Protein AF-A0A4U0Y1E2-F1 (afdb_monomer_lite)

Foldseek 3Di:
DDDPVVVVVVVVLVVLLVVLLVVLCVLLVVLLVVLLVLQVCVVCQVVVCVPDVVSVVVCCVPCVVVCDCQQADDDPNDGDRNVLVVSLVSNVVSLVCSLPPPQDPPALLSSLVSLVSSLVSLLVLLVQLPDPPRPSCVSSVDDNVSSVVSSVSSLVSSLVSLVSSVVSNCVRCVVVVNNVVCVDPLNVLSVLLNVLSVVLVVCPPPVNCVVCVPCNVVSNVVSSVSNVVSVCVNDDPVVD

Organism: NCBI:txid329884

Structure (mmCIF, N/CA/C/O backbone):
data_AF-A0A4U0Y1E2-F1
#
_entry.id   AF-A0A4U0Y1E2-F1
#
loop_
_atom_site.group_PDB
_atom_site.id
_atom_site.type_symbol
_atom_site.label_atom_id
_atom_site.label_alt_id
_atom_site.label_comp_id
_atom_site.label_asym_id
_atom_site.label_entity_id
_atom_site.label_seq_id
_atom_site.pdbx_PDB_ins_code
_atom_site.Cartn_x
_atom_site.Cartn_y
_atom_site.Cartn_z
_atom_site.occupancy
_atom_site.B_iso_or_equiv
_atom_site.auth_seq_id
_atom_site.auth_comp_id
_atom_site.auth_asym_id
_atom_site.auth_atom_id
_atom_site.pdbx_PDB_model_num
ATOM 1 N N . MET A 1 1 ? -20.105 -8.058 26.629 1.00 47.25 1 MET A N 1
ATOM 2 C CA . MET A 1 1 ? -19.291 -9.244 26.286 1.00 47.25 1 MET A CA 1
ATOM 3 C C . MET A 1 1 ? -19.727 -9.680 24.902 1.00 47.25 1 MET A C 1
ATOM 5 O O . MET A 1 1 ? -20.931 -9.721 24.685 1.00 47.25 1 MET A O 1
ATOM 9 N N . ALA A 1 2 ? -18.801 -9.876 23.962 1.00 56.84 2 ALA A N 1
ATOM 10 C CA . ALA A 1 2 ? -19.173 -10.327 22.623 1.00 56.84 2 ALA A CA 1
ATOM 11 C C . ALA A 1 2 ? -19.763 -11.747 22.705 1.00 56.84 2 ALA A C 1
ATOM 13 O O . ALA A 1 2 ? -19.263 -12.559 23.485 1.00 56.84 2 ALA A O 1
ATOM 14 N N . SER A 1 3 ? -20.848 -12.026 21.980 1.00 74.25 3 SER A N 1
ATOM 15 C CA . SER A 1 3 ? -21.448 -13.368 21.947 1.00 74.25 3 SER A CA 1
ATOM 16 C C . SER A 1 3 ? -20.502 -14.354 21.246 1.00 74.25 3 SER A C 1
ATOM 18 O O . SER A 1 3 ? -19.662 -13.941 20.447 1.00 74.25 3 SER A O 1
ATOM 20 N N . ALA A 1 4 ? -20.614 -15.657 21.529 1.00 76.69 4 ALA A N 1
ATOM 21 C CA . ALA A 1 4 ? -19.802 -16.693 20.871 1.00 76.69 4 ALA A CA 1
ATOM 22 C C . ALA A 1 4 ? -19.855 -16.585 19.331 1.00 76.69 4 ALA A C 1
ATOM 24 O O . ALA A 1 4 ? -18.829 -16.658 18.663 1.00 76.69 4 ALA A O 1
ATOM 25 N N . GLU A 1 5 ? -21.031 -16.253 18.799 1.00 77.44 5 GLU A N 1
ATOM 26 C CA . GLU A 1 5 ? -21.280 -15.983 17.381 1.00 77.44 5 GLU A CA 1
ATOM 27 C C . GLU A 1 5 ? -20.435 -14.819 16.826 1.00 77.44 5 GLU A C 1
ATOM 29 O O . GLU A 1 5 ? -19.905 -14.891 15.721 1.00 77.44 5 GLU A O 1
ATOM 34 N N . GLN A 1 6 ? -20.222 -13.747 17.601 1.00 72.00 6 GLN A N 1
ATOM 35 C CA . GLN A 1 6 ? -19.349 -12.650 17.172 1.00 72.00 6 GLN A CA 1
ATOM 36 C C . GLN A 1 6 ? -17.885 -13.090 17.077 1.00 72.00 6 GLN A C 1
ATOM 38 O O . GLN A 1 6 ? -17.183 -12.658 16.162 1.00 72.00 6 GLN A O 1
ATOM 43 N N . TYR A 1 7 ? -17.414 -13.941 17.993 1.00 76.06 7 TYR A N 1
ATOM 44 C CA . TYR A 1 7 ? -16.052 -14.477 17.931 1.00 76.06 7 TYR A CA 1
ATOM 45 C C . TYR A 1 7 ? -15.848 -15.379 16.712 1.00 76.06 7 TYR A C 1
ATOM 47 O O . TYR A 1 7 ? -14.825 -15.244 16.040 1.00 76.06 7 TYR A O 1
ATOM 55 N N . GLU A 1 8 ? -16.822 -16.230 16.390 1.00 81.38 8 GLU A N 1
ATOM 56 C CA . GLU A 1 8 ? -16.795 -17.066 15.185 1.00 81.38 8 GLU A CA 1
ATOM 57 C C . GLU A 1 8 ? -16.761 -16.213 13.913 1.00 81.38 8 GLU A C 1
ATOM 59 O O . GLU A 1 8 ? -15.876 -16.397 13.078 1.00 81.38 8 GLU A O 1
ATOM 64 N N . LEU A 1 9 ? -17.605 -15.179 13.818 1.00 80.81 9 LEU A N 1
ATOM 65 C CA . LEU A 1 9 ? -17.592 -14.243 12.687 1.00 80.81 9 LEU A CA 1
ATOM 66 C C . LEU A 1 9 ? -16.240 -13.531 12.516 1.00 80.81 9 LEU A C 1
ATOM 68 O O . LEU A 1 9 ? -15.758 -13.352 11.393 1.00 80.81 9 LEU A O 1
ATOM 72 N N . PHE A 1 10 ? -15.599 -13.114 13.614 1.00 78.69 10 PHE A N 1
ATOM 73 C CA . PHE A 1 10 ? -14.264 -12.512 13.553 1.00 78.69 10 PHE A CA 1
ATOM 74 C C . PHE A 1 10 ? -13.184 -13.517 13.140 1.00 78.69 10 PHE A C 1
ATOM 76 O O . PHE A 1 10 ? -12.251 -13.130 12.427 1.00 78.69 10 PHE A O 1
ATOM 83 N N . ALA A 1 11 ? -13.299 -14.774 13.574 1.00 81.25 11 ALA A N 1
ATOM 84 C CA . ALA A 1 11 ? -12.386 -15.845 13.201 1.00 81.25 11 ALA A CA 1
ATOM 85 C C . ALA A 1 11 ? -12.505 -16.171 11.704 1.00 81.25 11 ALA A C 1
ATOM 87 O O . ALA A 1 11 ? -11.497 -16.132 10.996 1.00 81.25 11 ALA A O 1
ATOM 88 N N . GLU A 1 12 ? -13.720 -16.370 11.192 1.00 83.31 12 GLU A N 1
ATOM 89 C CA . GLU A 1 12 ? -13.977 -16.617 9.768 1.00 83.31 12 GLU A CA 1
ATOM 90 C C . GLU A 1 12 ? -13.461 -15.478 8.884 1.00 83.31 12 GLU A C 1
ATOM 92 O O . GLU A 1 12 ? -12.756 -15.714 7.899 1.00 83.31 12 GLU A O 1
ATOM 97 N N . ALA A 1 13 ? -13.735 -14.227 9.270 1.00 79.38 13 ALA A N 1
ATOM 98 C CA . ALA A 1 13 ? -13.229 -13.061 8.554 1.00 79.38 13 ALA A CA 1
ATOM 99 C C . ALA A 1 13 ? -11.691 -13.019 8.540 1.00 79.38 13 ALA A C 1
ATOM 101 O O . ALA A 1 13 ? -11.091 -12.718 7.510 1.00 79.38 13 ALA A O 1
ATOM 102 N N . SER A 1 14 ? -11.036 -13.373 9.653 1.00 80.69 14 SER A N 1
ATOM 103 C CA . SER A 1 14 ? -9.570 -13.415 9.712 1.00 80.69 14 SER A CA 1
ATOM 104 C C . SER A 1 14 ? -8.968 -14.483 8.793 1.00 80.69 14 SER A C 1
ATOM 106 O O . SER A 1 14 ? -7.965 -14.219 8.130 1.00 80.69 14 SER A O 1
ATOM 108 N N . ILE A 1 15 ? -9.607 -15.653 8.688 1.00 83.75 15 ILE A N 1
ATOM 109 C CA . ILE A 1 15 ? -9.186 -16.737 7.792 1.00 83.75 15 ILE A CA 1
ATOM 110 C C . ILE A 1 15 ? -9.349 -16.301 6.332 1.00 83.75 15 ILE A C 1
ATOM 112 O O . ILE A 1 15 ? -8.440 -16.489 5.520 1.00 83.75 15 ILE A O 1
ATOM 116 N N . ALA A 1 16 ? -10.476 -15.668 5.995 1.00 83.12 16 ALA A N 1
ATOM 117 C CA . ALA A 1 16 ? -10.730 -15.147 4.654 1.00 83.12 16 ALA A CA 1
ATOM 118 C C . ALA A 1 16 ? -9.723 -14.056 4.249 1.00 83.12 16 ALA A C 1
ATOM 120 O O . ALA A 1 16 ? -9.285 -14.012 3.095 1.00 83.12 16 ALA A O 1
ATOM 121 N N . ASP A 1 17 ? -9.325 -13.195 5.186 1.00 83.88 17 ASP A N 1
ATOM 122 C CA . ASP A 1 17 ? -8.319 -12.155 4.967 1.00 83.88 17 ASP A CA 1
ATOM 123 C C . ASP A 1 17 ? -6.914 -12.735 4.755 1.00 83.88 17 ASP A C 1
ATOM 125 O O . ASP A 1 17 ? -6.221 -12.351 3.810 1.00 83.88 17 ASP A O 1
ATOM 129 N N . GLN A 1 18 ? -6.510 -13.716 5.567 1.00 84.50 18 GLN A N 1
ATOM 130 C CA . GLN A 1 18 ? -5.239 -14.426 5.385 1.00 84.50 18 GLN A CA 1
ATOM 131 C C . GLN A 1 18 ? -5.194 -15.177 4.053 1.00 84.50 18 GLN A C 1
ATOM 133 O O . GLN A 1 18 ? -4.192 -15.128 3.333 1.00 84.50 18 GLN A O 1
ATOM 138 N N . ALA A 1 19 ? -6.293 -15.841 3.686 1.00 84.50 19 ALA A N 1
ATOM 139 C CA . ALA A 1 19 ? -6.413 -16.490 2.393 1.00 84.50 19 ALA A CA 1
ATOM 140 C C . ALA A 1 19 ? -6.240 -15.465 1.266 1.00 84.50 19 ALA A C 1
ATOM 142 O O . ALA A 1 19 ? -5.479 -15.708 0.333 1.00 84.50 19 ALA A O 1
ATOM 143 N N . ALA A 1 20 ? -6.884 -14.301 1.346 1.00 82.81 20 ALA A N 1
ATOM 144 C CA . ALA A 1 20 ? -6.736 -13.248 0.346 1.00 82.81 20 ALA A CA 1
ATOM 145 C C . ALA A 1 20 ? -5.297 -12.730 0.231 1.00 82.81 20 ALA A C 1
ATOM 147 O O . ALA A 1 20 ? -4.801 -12.589 -0.886 1.00 82.81 20 ALA A O 1
ATOM 148 N N . ALA A 1 21 ? -4.599 -12.531 1.352 1.00 84.56 21 ALA A N 1
ATOM 149 C CA . ALA A 1 21 ? -3.186 -12.154 1.363 1.00 84.56 21 ALA A CA 1
ATOM 150 C C . ALA A 1 21 ? -2.295 -13.225 0.701 1.00 84.56 21 ALA A C 1
ATOM 152 O O . ALA A 1 21 ? -1.415 -12.905 -0.104 1.00 84.56 21 ALA A O 1
ATOM 153 N N . LYS A 1 22 ? -2.565 -14.512 0.957 1.00 84.56 22 LYS A N 1
ATOM 154 C CA . LYS A 1 22 ? -1.871 -15.628 0.296 1.00 84.56 22 LYS A CA 1
ATOM 155 C C . LYS A 1 22 ? -2.134 -15.645 -1.213 1.00 84.56 22 LYS A C 1
ATOM 157 O O . LYS A 1 22 ? -1.189 -15.741 -1.997 1.00 84.56 22 LYS A O 1
ATOM 162 N N . HIS A 1 23 ? -3.393 -15.511 -1.632 1.00 85.94 23 HIS A N 1
ATOM 163 C CA . HIS A 1 23 ? -3.759 -15.430 -3.050 1.00 85.94 23 HIS A CA 1
ATOM 164 C C . HIS A 1 23 ? -3.124 -14.215 -3.729 1.00 85.94 23 HIS A C 1
ATOM 166 O O . HIS A 1 23 ? -2.674 -14.327 -4.865 1.00 85.94 23 HIS A O 1
ATOM 172 N N . PHE A 1 24 ? -3.024 -13.082 -3.031 1.00 86.81 24 PHE A N 1
ATOM 173 C CA . PHE A 1 24 ? -2.349 -11.887 -3.522 1.00 86.81 24 PHE A CA 1
ATOM 174 C C . PHE A 1 24 ? -0.868 -12.156 -3.801 1.00 86.81 24 PHE A C 1
ATOM 176 O O . PHE A 1 24 ? -0.388 -11.879 -4.900 1.00 86.81 24 PHE A O 1
ATOM 183 N N . GLY A 1 25 ? -0.156 -12.759 -2.843 1.00 82.81 25 GLY A N 1
ATOM 184 C CA . GLY A 1 25 ? 1.248 -13.136 -3.011 1.00 82.81 25 GLY A CA 1
ATOM 185 C C . GLY A 1 25 ? 1.463 -14.093 -4.188 1.00 82.81 25 GLY A C 1
ATOM 186 O O . GLY A 1 25 ? 2.339 -13.858 -5.021 1.00 82.81 25 GLY A O 1
ATOM 187 N N . ILE A 1 26 ? 0.620 -15.125 -4.310 1.00 85.50 26 ILE A N 1
ATOM 188 C CA . ILE A 1 26 ? 0.673 -16.084 -5.425 1.00 85.50 26 ILE A CA 1
ATOM 189 C C . ILE A 1 26 ? 0.381 -15.389 -6.760 1.00 85.50 26 ILE A C 1
ATOM 191 O O . ILE A 1 26 ? 1.123 -15.587 -7.717 1.00 85.50 26 ILE A O 1
ATOM 195 N N . ALA A 1 27 ? -0.662 -14.559 -6.838 1.00 85.50 27 ALA A N 1
ATOM 196 C CA . ALA A 1 27 ? -1.067 -13.883 -8.069 1.00 85.50 27 ALA A CA 1
ATOM 197 C C . ALA A 1 27 ? 0.008 -12.910 -8.568 1.00 85.50 27 ALA A C 1
ATOM 199 O O . ALA A 1 27 ? 0.351 -12.913 -9.751 1.00 85.50 27 ALA A O 1
ATOM 200 N N . ILE A 1 28 ? 0.586 -12.111 -7.668 1.00 84.00 28 ILE A N 1
ATOM 201 C CA . ILE A 1 28 ? 1.664 -11.179 -8.006 1.00 84.00 28 ILE A CA 1
ATOM 202 C C . ILE A 1 28 ? 2.949 -11.935 -8.360 1.00 84.00 28 ILE A C 1
ATOM 204 O O . ILE A 1 28 ? 3.611 -11.584 -9.338 1.00 84.00 28 ILE A O 1
ATOM 208 N N . GLY A 1 29 ? 3.284 -12.994 -7.618 1.00 81.50 29 GLY A N 1
ATOM 209 C CA . GLY A 1 29 ? 4.426 -13.857 -7.918 1.00 81.50 29 GLY A CA 1
ATOM 210 C C . GLY A 1 29 ? 4.301 -14.534 -9.285 1.00 81.50 29 GLY A C 1
ATOM 211 O O . GLY A 1 29 ? 5.245 -14.513 -10.073 1.00 81.50 29 GLY A O 1
ATOM 212 N N . ALA A 1 30 ? 3.118 -15.056 -9.613 1.00 82.25 30 ALA A N 1
ATOM 213 C CA . ALA A 1 30 ? 2.815 -15.649 -10.913 1.00 82.25 30 ALA A CA 1
ATOM 214 C C . ALA A 1 30 ? 2.881 -14.612 -12.042 1.00 82.25 30 ALA A C 1
ATOM 216 O O . ALA A 1 30 ? 3.474 -14.881 -13.086 1.00 82.25 30 ALA A O 1
ATOM 217 N N . LEU A 1 31 ? 2.339 -13.408 -11.824 1.00 80.38 31 LEU A N 1
ATOM 218 C CA . LEU A 1 31 ? 2.414 -12.306 -12.782 1.00 80.38 31 LEU A CA 1
ATOM 219 C C . LEU A 1 31 ? 3.872 -11.913 -13.064 1.00 80.38 31 LEU A C 1
ATOM 221 O O . LEU A 1 31 ? 4.261 -11.780 -14.226 1.00 80.38 31 LEU A O 1
ATOM 225 N N . ALA A 1 32 ? 4.695 -11.781 -12.019 1.00 74.62 32 ALA A N 1
ATOM 226 C CA . ALA A 1 32 ? 6.122 -11.499 -12.150 1.00 74.62 32 ALA A CA 1
ATOM 227 C C . ALA A 1 32 ? 6.866 -12.639 -12.868 1.00 74.62 32 ALA A C 1
ATOM 229 O O . ALA A 1 32 ? 7.634 -12.383 -13.798 1.00 74.62 32 ALA A O 1
ATOM 230 N N . GLY A 1 33 ? 6.600 -13.894 -12.492 1.00 75.38 33 GLY A N 1
ATOM 231 C CA . GLY A 1 33 ? 7.198 -15.086 -13.093 1.00 75.38 33 GLY A CA 1
ATOM 232 C C . GLY A 1 33 ? 6.875 -15.229 -14.579 1.00 75.38 33 GLY A C 1
ATOM 233 O O . GLY A 1 33 ? 7.783 -15.422 -15.386 1.00 75.38 33 GLY A O 1
ATOM 234 N N . LEU A 1 34 ? 5.612 -15.043 -14.972 1.00 76.50 34 LEU A N 1
ATOM 235 C CA . LEU A 1 34 ? 5.184 -15.066 -16.374 1.00 76.50 34 LEU A CA 1
ATOM 236 C C . LEU A 1 34 ? 5.905 -13.994 -17.199 1.00 76.50 34 LEU A C 1
ATOM 238 O O . LEU A 1 34 ? 6.331 -14.251 -18.325 1.00 76.50 34 LEU A O 1
ATOM 242 N N . PHE A 1 35 ? 6.103 -12.809 -16.622 1.00 70.06 35 PHE A N 1
ATOM 243 C CA . PHE A 1 35 ? 6.809 -11.716 -17.283 1.00 70.06 35 PHE A CA 1
ATOM 244 C C . PHE A 1 35 ? 8.310 -11.998 -17.454 1.00 70.06 35 PHE A C 1
ATOM 246 O O . PHE A 1 35 ? 8.884 -11.696 -18.503 1.00 70.06 35 PHE A O 1
ATOM 253 N N . ILE A 1 36 ? 8.941 -12.616 -16.451 1.00 71.56 36 ILE A N 1
ATOM 254 C CA . ILE A 1 36 ? 10.339 -13.064 -16.512 1.00 71.56 36 ILE A CA 1
ATOM 255 C C . ILE A 1 36 ? 10.486 -14.171 -17.567 1.00 71.56 36 ILE A C 1
ATOM 257 O O . ILE A 1 36 ? 11.335 -14.066 -18.450 1.00 71.56 36 ILE A O 1
ATOM 261 N N . LEU A 1 37 ? 9.625 -15.191 -17.554 1.00 69.56 37 LEU A N 1
ATOM 262 C CA . LEU A 1 37 ? 9.636 -16.276 -18.543 1.00 69.56 37 LEU A CA 1
ATOM 263 C C . LEU A 1 37 ? 9.432 -15.749 -19.972 1.00 69.56 37 LEU A C 1
ATOM 265 O O . LEU A 1 37 ? 10.153 -16.148 -20.890 1.00 69.56 37 LEU A O 1
ATOM 269 N N . ALA A 1 38 ? 8.515 -14.799 -20.170 1.00 66.75 38 ALA A N 1
ATOM 270 C CA . ALA A 1 38 ? 8.314 -14.134 -21.456 1.00 66.75 38 ALA A CA 1
ATOM 271 C C . ALA A 1 38 ? 9.575 -13.384 -21.933 1.00 66.75 38 ALA A C 1
ATOM 273 O O . ALA A 1 38 ? 9.904 -13.417 -23.117 1.00 66.75 38 ALA A O 1
ATOM 274 N N . HIS A 1 39 ? 10.325 -12.750 -21.027 1.00 68.38 39 HIS A N 1
ATOM 275 C CA . HIS A 1 39 ? 11.591 -12.098 -21.370 1.00 68.38 39 HIS A CA 1
ATOM 276 C C . HIS A 1 39 ? 12.674 -13.109 -21.789 1.00 68.38 39 HIS A C 1
ATOM 278 O O . HIS A 1 39 ? 13.328 -12.939 -22.822 1.00 68.38 39 HIS A O 1
ATOM 284 N N . TRP A 1 40 ? 12.855 -14.188 -21.022 1.00 69.12 40 TRP A N 1
ATOM 285 C CA . TRP A 1 40 ? 13.887 -15.191 -21.303 1.00 69.12 40 TRP A CA 1
ATOM 286 C C . TRP A 1 40 ? 13.590 -16.015 -22.553 1.00 69.12 40 TRP A C 1
ATOM 288 O O . TRP A 1 40 ? 14.505 -16.268 -23.338 1.00 69.12 40 TRP A O 1
ATOM 298 N N . THR A 1 41 ? 12.325 -16.364 -22.798 1.00 63.69 41 THR A N 1
ATOM 299 C CA . THR A 1 41 ? 11.906 -17.007 -24.055 1.00 63.69 41 THR A CA 1
ATOM 300 C C . THR A 1 41 ? 12.222 -16.116 -25.254 1.00 63.69 41 THR A C 1
ATOM 302 O O . THR A 1 41 ? 12.814 -16.591 -26.218 1.00 63.69 41 THR A O 1
ATOM 305 N N . GLN A 1 42 ? 11.954 -14.808 -25.177 1.00 64.25 42 GLN A N 1
ATOM 306 C CA . GLN A 1 42 ? 12.306 -13.854 -26.237 1.00 64.25 42 GLN A CA 1
ATOM 307 C C . GLN A 1 42 ? 13.821 -13.701 -26.444 1.00 64.25 42 GLN A C 1
ATOM 309 O O . GLN A 1 42 ? 14.267 -13.530 -27.578 1.00 64.25 42 GLN A O 1
ATOM 314 N N . LYS A 1 43 ? 14.622 -13.768 -25.375 1.00 67.94 43 LYS A N 1
ATOM 315 C CA . LYS A 1 43 ? 16.085 -13.618 -25.434 1.00 67.94 43 LYS A CA 1
ATOM 316 C C . LYS A 1 43 ? 16.796 -14.873 -25.950 1.00 67.94 43 LYS A C 1
ATOM 318 O O . LYS A 1 43 ? 17.791 -14.768 -26.667 1.00 67.94 43 LYS A O 1
ATOM 323 N N . LEU A 1 44 ? 16.308 -16.055 -25.576 1.00 67.00 44 LEU A N 1
ATOM 324 C CA . LEU A 1 44 ? 16.916 -17.341 -25.928 1.00 67.00 44 LEU A CA 1
ATOM 325 C C . LEU A 1 44 ? 16.413 -17.885 -27.266 1.00 67.00 44 LEU A C 1
ATOM 327 O O . LEU A 1 44 ? 17.167 -18.560 -27.963 1.00 67.00 44 LEU A O 1
ATOM 331 N N . ALA A 1 45 ? 15.187 -17.558 -27.673 1.00 61.06 45 ALA A N 1
ATOM 332 C CA . ALA A 1 45 ? 14.631 -18.071 -28.915 1.00 61.06 45 ALA A CA 1
ATOM 333 C C . ALA A 1 45 ? 15.431 -17.729 -30.186 1.00 61.06 45 ALA A C 1
ATOM 335 O O . ALA A 1 45 ? 15.698 -18.662 -30.938 1.00 61.06 45 ALA A O 1
ATOM 336 N N . PRO A 1 46 ? 15.915 -16.492 -30.435 1.00 58.19 46 PRO A N 1
ATOM 337 C CA . PRO A 1 46 ? 16.732 -16.220 -31.622 1.00 58.19 46 PRO A CA 1
ATOM 338 C C . PRO A 1 46 ? 18.081 -16.962 -31.621 1.00 58.19 46 PRO A C 1
ATOM 340 O O . PRO A 1 46 ? 18.658 -17.185 -32.681 1.00 58.19 46 PRO A O 1
ATOM 343 N N . ARG A 1 47 ? 18.584 -17.395 -30.454 1.00 59.66 47 ARG A N 1
ATOM 344 C CA . ARG A 1 47 ? 19.797 -18.230 -30.362 1.00 59.66 47 ARG A CA 1
ATOM 345 C C . ARG A 1 47 ? 19.525 -19.694 -30.717 1.00 59.66 47 ARG A C 1
ATOM 347 O O . ARG A 1 47 ? 20.420 -20.373 -31.207 1.00 59.66 47 ARG A O 1
ATOM 354 N N . VAL A 1 48 ? 18.300 -20.170 -30.488 1.00 56.28 48 VAL A N 1
ATOM 355 C CA . VAL A 1 48 ? 17.864 -21.541 -30.798 1.00 56.28 48 VAL A CA 1
ATOM 356 C C . VAL A 1 48 ? 17.366 -21.657 -32.244 1.00 56.28 48 VAL A C 1
ATOM 358 O O . VAL A 1 48 ? 17.678 -22.640 -32.916 1.00 56.28 48 VAL A O 1
ATOM 361 N N . THR A 1 49 ? 16.650 -20.655 -32.767 1.00 55.62 49 THR A N 1
ATOM 362 C CA . THR A 1 49 ? 16.118 -20.686 -34.143 1.00 55.62 49 THR A CA 1
ATOM 363 C C . THR A 1 49 ? 17.197 -20.541 -35.211 1.00 55.62 49 THR A C 1
ATOM 365 O O . THR A 1 49 ? 17.053 -21.117 -36.286 1.00 55.62 49 THR A O 1
ATOM 368 N N . ASN A 1 50 ? 18.335 -19.910 -34.897 1.00 53.03 50 ASN A N 1
ATOM 369 C CA . ASN A 1 50 ? 19.498 -19.868 -35.793 1.00 53.03 50 ASN A CA 1
ATOM 370 C C . ASN A 1 50 ? 20.127 -21.262 -36.046 1.00 53.03 50 ASN A C 1
ATOM 372 O O . ASN A 1 50 ? 20.977 -21.411 -36.917 1.00 53.03 50 ASN A O 1
ATOM 376 N N . ARG A 1 51 ? 19.711 -22.304 -35.303 1.00 52.94 51 ARG A N 1
ATOM 377 C CA . ARG A 1 51 ? 20.225 -23.679 -35.426 1.00 52.94 51 ARG A CA 1
ATOM 378 C C . ARG A 1 51 ? 19.291 -24.637 -36.187 1.00 52.94 51 ARG A C 1
ATOM 380 O O . ARG A 1 51 ? 19.747 -25.705 -36.579 1.00 52.94 51 ARG A O 1
ATOM 387 N N . SER A 1 52 ? 18.008 -24.307 -36.408 1.00 54.81 52 SER A N 1
ATOM 388 C CA . SER A 1 52 ? 17.048 -25.217 -37.074 1.00 54.81 52 SER A CA 1
ATOM 389 C C . SER A 1 52 ? 15.865 -24.502 -37.752 1.00 54.81 52 SER A C 1
ATOM 391 O O . SER A 1 52 ? 15.085 -23.802 -37.104 1.00 54.81 52 SER A O 1
ATOM 393 N N . ARG A 1 53 ? 15.677 -24.760 -39.058 1.00 54.81 53 ARG A N 1
ATOM 394 C CA . ARG A 1 53 ? 14.637 -24.157 -39.925 1.00 54.81 53 ARG A CA 1
ATOM 395 C C . ARG A 1 53 ? 13.193 -24.549 -39.559 1.00 54.81 53 ARG A C 1
ATOM 397 O O . ARG A 1 53 ? 12.268 -23.805 -39.878 1.00 54.81 53 ARG A O 1
ATOM 404 N N . SER A 1 54 ? 12.976 -25.688 -38.891 1.00 57.06 54 SER A N 1
ATOM 405 C CA . SER A 1 54 ? 11.633 -26.139 -38.470 1.00 57.06 54 SER A CA 1
ATOM 406 C C . SER A 1 54 ? 11.142 -25.412 -37.215 1.00 57.06 54 SER A C 1
ATOM 408 O O . SER A 1 54 ? 9.979 -25.013 -37.144 1.00 57.06 54 SER A O 1
ATOM 410 N N . CYS A 1 55 ? 12.040 -25.159 -36.256 1.00 55.38 55 CYS A N 1
ATOM 411 C CA . CYS A 1 55 ? 11.728 -24.383 -35.053 1.00 55.38 55 CYS A CA 1
ATOM 412 C C . CYS A 1 55 ? 11.441 -22.914 -35.375 1.00 55.38 55 CYS A C 1
ATOM 414 O O . CYS A 1 55 ? 10.627 -22.294 -34.698 1.00 55.38 55 CYS A O 1
ATOM 416 N N . ASP A 1 56 ? 12.046 -22.369 -36.432 1.00 56.50 56 ASP A N 1
ATOM 417 C CA . ASP A 1 56 ? 11.841 -20.978 -36.844 1.00 56.50 56 ASP A CA 1
ATOM 418 C C . ASP A 1 56 ? 10.407 -20.718 -37.352 1.00 56.50 56 ASP A C 1
ATOM 420 O O . ASP A 1 56 ? 9.829 -19.660 -37.100 1.00 56.50 56 ASP A O 1
ATOM 424 N N . ARG A 1 57 ? 9.769 -21.721 -37.975 1.00 57.16 57 ARG A N 1
ATOM 425 C CA . ARG A 1 57 ? 8.379 -21.644 -38.465 1.00 57.16 57 ARG A CA 1
ATOM 426 C C . ARG A 1 57 ? 7.353 -21.700 -37.324 1.00 57.16 57 ARG A C 1
ATOM 428 O O . ARG A 1 57 ? 6.397 -20.929 -37.317 1.00 57.16 57 ARG A O 1
ATOM 435 N N . LEU A 1 58 ? 7.583 -22.556 -36.323 1.00 61.41 58 LEU A N 1
ATOM 436 C CA . LEU A 1 58 ? 6.735 -22.646 -35.125 1.00 61.41 58 LEU A CA 1
ATOM 437 C C . LEU A 1 58 ? 6.922 -21.424 -34.205 1.00 61.41 58 LEU A C 1
ATOM 439 O O . LEU A 1 58 ? 5.948 -20.878 -33.685 1.00 61.41 58 LEU A O 1
ATOM 443 N N . TYR A 1 59 ? 8.163 -20.944 -34.073 1.00 60.00 59 TYR A N 1
ATOM 444 C CA . TYR A 1 59 ? 8.515 -19.714 -33.361 1.00 60.00 59 TYR A CA 1
ATOM 445 C C . TYR A 1 59 ? 7.848 -18.484 -33.990 1.00 60.00 59 TYR A C 1
ATOM 447 O O . TYR A 1 59 ? 7.203 -17.694 -33.302 1.00 60.00 59 TYR A O 1
ATOM 455 N N . THR A 1 60 ? 7.940 -18.323 -35.313 1.00 57.69 60 THR A N 1
ATOM 456 C CA . THR A 1 60 ? 7.331 -17.175 -36.001 1.00 57.69 60 THR A CA 1
ATOM 457 C C . THR A 1 60 ? 5.804 -17.210 -36.013 1.00 57.69 60 THR A C 1
ATOM 459 O O . THR A 1 60 ? 5.210 -16.135 -35.970 1.00 57.69 60 THR A O 1
ATOM 462 N N . ALA A 1 61 ? 5.162 -18.382 -36.014 1.00 58.38 61 ALA A N 1
ATOM 463 C CA . ALA A 1 61 ? 3.702 -18.500 -35.965 1.00 58.38 61 ALA A CA 1
ATOM 464 C C . ALA A 1 61 ? 3.115 -18.169 -34.580 1.00 58.38 61 ALA A C 1
ATOM 466 O O . ALA A 1 61 ? 2.090 -17.497 -34.485 1.00 58.38 61 ALA A O 1
ATOM 467 N N . THR A 1 62 ? 3.781 -18.592 -33.502 1.00 59.44 62 THR A N 1
ATOM 468 C CA . THR A 1 62 ? 3.268 -18.448 -32.127 1.00 59.44 62 THR A CA 1
ATOM 469 C C . THR A 1 62 ? 3.723 -17.154 -31.446 1.00 59.44 62 THR A C 1
ATOM 471 O O . THR A 1 62 ? 2.939 -16.500 -30.761 1.00 59.44 62 THR A O 1
ATOM 474 N N . ILE A 1 63 ? 4.971 -16.722 -31.664 1.00 58.56 63 ILE A N 1
ATOM 475 C CA . ILE A 1 63 ? 5.585 -15.629 -30.889 1.00 58.56 63 ILE A CA 1
ATOM 476 C C . ILE A 1 63 ? 5.506 -14.271 -31.600 1.00 58.56 63 ILE A C 1
ATOM 478 O O . ILE A 1 63 ? 5.498 -13.244 -30.924 1.00 58.56 63 ILE A O 1
ATOM 482 N N . ARG A 1 64 ? 5.358 -14.195 -32.936 1.00 59.03 64 ARG A N 1
ATOM 483 C CA . ARG A 1 64 ? 5.102 -12.905 -33.626 1.00 59.03 64 ARG A CA 1
ATOM 484 C C . ARG A 1 64 ? 3.834 -12.177 -33.156 1.00 59.03 64 ARG A C 1
ATOM 486 O O . ARG A 1 64 ? 3.949 -10.964 -32.961 1.00 59.03 64 ARG A O 1
ATOM 493 N N . PRO A 1 65 ? 2.658 -12.817 -32.994 1.00 57.81 65 PRO A N 1
ATOM 494 C CA . PRO A 1 65 ? 1.468 -12.113 -32.515 1.00 57.81 65 PRO A CA 1
ATOM 495 C C . PRO A 1 65 ? 1.649 -11.634 -31.071 1.00 57.81 65 PRO A C 1
ATOM 497 O O . PRO A 1 65 ? 1.360 -10.476 -30.786 1.00 57.81 65 PRO A O 1
ATOM 500 N N . PHE A 1 66 ? 2.253 -12.449 -30.200 1.00 55.16 66 PHE A N 1
ATOM 501 C CA . PHE A 1 66 ? 2.588 -12.055 -28.827 1.00 55.16 66 PHE A CA 1
ATOM 502 C C . PHE A 1 66 ? 3.602 -10.899 -28.781 1.00 55.16 66 PHE A C 1
ATOM 504 O O . PHE A 1 66 ? 3.440 -9.947 -28.024 1.00 55.16 66 PHE A O 1
ATOM 511 N N . ARG A 1 67 ? 4.617 -10.917 -29.654 1.00 56.38 67 ARG A N 1
ATOM 512 C CA . ARG A 1 67 ? 5.603 -9.836 -29.792 1.00 56.38 67 ARG A CA 1
ATOM 513 C C . ARG A 1 67 ? 4.969 -8.549 -30.309 1.00 56.38 67 ARG A C 1
ATOM 515 O O . ARG A 1 67 ? 5.320 -7.489 -29.815 1.00 56.38 67 ARG A O 1
ATOM 522 N N . ARG A 1 68 ? 4.039 -8.614 -31.268 1.00 55.78 68 ARG A N 1
ATOM 523 C CA . ARG A 1 68 ? 3.282 -7.440 -31.744 1.00 55.78 68 ARG A CA 1
ATOM 524 C C . ARG A 1 68 ? 2.351 -6.894 -30.659 1.00 55.78 68 ARG A C 1
ATOM 526 O O . ARG A 1 68 ? 2.319 -5.686 -30.455 1.00 55.78 68 ARG A O 1
ATOM 533 N N . ALA A 1 69 ? 1.690 -7.776 -29.912 1.00 52.31 69 ALA A N 1
ATOM 534 C CA . ALA A 1 69 ? 0.867 -7.411 -28.763 1.00 52.31 69 ALA A CA 1
ATOM 535 C C . ALA A 1 69 ? 1.685 -6.839 -27.591 1.00 52.31 69 ALA A C 1
ATOM 537 O O . ALA A 1 69 ? 1.156 -6.050 -26.823 1.00 52.31 69 ALA A O 1
ATOM 538 N N . ALA A 1 70 ? 2.969 -7.192 -27.460 1.00 46.78 70 ALA A N 1
ATOM 539 C CA . ALA A 1 70 ? 3.869 -6.674 -26.427 1.00 46.78 70 ALA A CA 1
ATOM 540 C C . ALA A 1 70 ? 4.671 -5.424 -26.856 1.00 46.78 70 ALA A C 1
ATOM 542 O O . ALA A 1 70 ? 5.033 -4.620 -25.995 1.00 46.78 70 ALA A O 1
ATOM 543 N N . ALA A 1 71 ? 4.946 -5.250 -28.156 1.00 53.25 71 ALA A N 1
ATOM 544 C CA . ALA A 1 71 ? 5.784 -4.174 -28.705 1.00 53.25 71 ALA A CA 1
ATOM 545 C C . ALA A 1 71 ? 5.069 -2.820 -28.830 1.00 53.25 71 ALA A C 1
ATOM 547 O O . ALA A 1 71 ? 5.731 -1.787 -28.823 1.00 53.25 71 ALA A O 1
ATOM 548 N N . GLY A 1 72 ? 3.737 -2.817 -28.869 1.00 49.69 72 GLY A N 1
ATOM 549 C CA . GLY A 1 72 ? 2.946 -1.593 -28.844 1.00 49.69 72 GLY A CA 1
ATOM 550 C C . GLY A 1 72 ? 2.531 -1.056 -30.191 1.00 49.69 72 GLY A C 1
ATOM 551 O O . GLY A 1 72 ? 3.270 -1.096 -31.169 1.00 49.69 72 GLY A 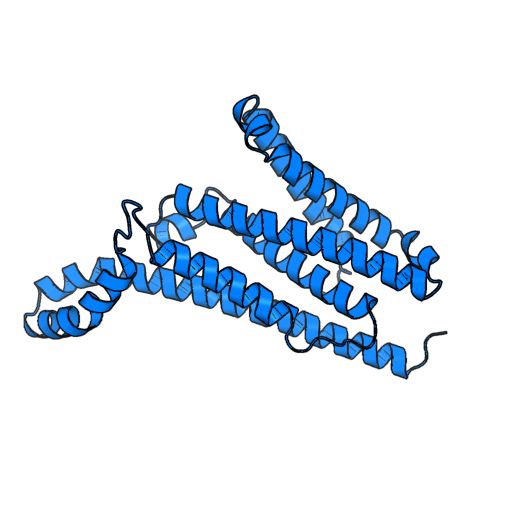O 1
ATOM 552 N N . ALA A 1 73 ? 1.293 -0.572 -30.208 1.00 48.31 73 ALA A N 1
ATOM 553 C CA . ALA A 1 73 ? 0.706 0.159 -31.309 1.00 48.31 73 ALA A CA 1
ATOM 554 C C . ALA A 1 73 ? 0.714 1.641 -30.931 1.00 48.31 73 ALA A C 1
ATOM 556 O O . ALA A 1 73 ? 0.248 2.015 -29.853 1.00 48.31 73 ALA A O 1
ATOM 557 N N . ALA A 1 74 ? 1.256 2.481 -31.810 1.00 43.53 74 ALA A N 1
ATOM 558 C CA . ALA A 1 74 ? 1.079 3.919 -31.701 1.00 43.53 74 ALA A CA 1
ATOM 559 C C . ALA A 1 74 ? -0.377 4.234 -32.057 1.00 43.53 74 ALA A C 1
ATOM 561 O O . ALA A 1 74 ? -0.784 4.091 -33.208 1.00 43.53 74 ALA A O 1
ATOM 562 N N . VAL A 1 75 ? -1.167 4.628 -31.063 1.00 42.41 75 VAL A N 1
ATOM 563 C CA . VAL A 1 75 ? -2.530 5.123 -31.270 1.00 42.41 75 VAL A CA 1
ATOM 564 C C . VAL A 1 75 ? -2.478 6.625 -31.022 1.00 42.41 75 VAL A C 1
ATOM 566 O O . VAL A 1 75 ? -2.167 7.059 -29.917 1.00 42.41 75 VAL A O 1
ATOM 569 N N . GLY A 1 76 ? -2.694 7.422 -32.072 1.00 44.97 76 GLY A N 1
ATOM 570 C CA . GLY A 1 76 ? -2.775 8.885 -31.963 1.00 44.97 76 GLY A CA 1
ATOM 571 C C . GLY A 1 76 ? -1.490 9.581 -31.490 1.00 44.97 76 GLY A C 1
ATOM 572 O O . GLY A 1 76 ? -1.560 10.493 -30.676 1.00 44.97 76 GLY A O 1
ATOM 573 N N . GLY A 1 77 ? -0.311 9.144 -31.947 1.00 40.84 77 GLY A N 1
ATOM 574 C CA . GLY A 1 77 ? 0.966 9.805 -31.624 1.00 40.84 77 GLY A CA 1
ATOM 575 C C . GLY A 1 77 ? 1.551 9.482 -30.242 1.00 40.84 77 GLY A C 1
ATOM 576 O O . GLY A 1 77 ? 2.657 9.921 -29.936 1.00 40.84 77 GLY A O 1
ATOM 577 N N . VAL A 1 78 ? 0.871 8.666 -29.429 1.00 44.59 78 VAL A N 1
ATOM 578 C CA . VAL A 1 78 ? 1.392 8.170 -28.147 1.00 44.59 78 VAL A CA 1
ATOM 579 C C . VAL A 1 78 ? 1.874 6.731 -28.317 1.00 44.59 78 VAL A C 1
ATOM 581 O O . VAL A 1 78 ? 1.117 5.841 -28.709 1.00 44.59 78 VAL A O 1
ATOM 584 N N . LEU A 1 79 ? 3.152 6.487 -28.014 1.00 53.12 79 LEU A N 1
ATOM 585 C CA . LEU A 1 79 ? 3.727 5.144 -27.987 1.00 53.12 79 LEU A CA 1
ATOM 586 C C . LEU A 1 79 ? 3.214 4.401 -26.747 1.00 53.12 79 LEU A C 1
ATOM 588 O O . LEU A 1 79 ? 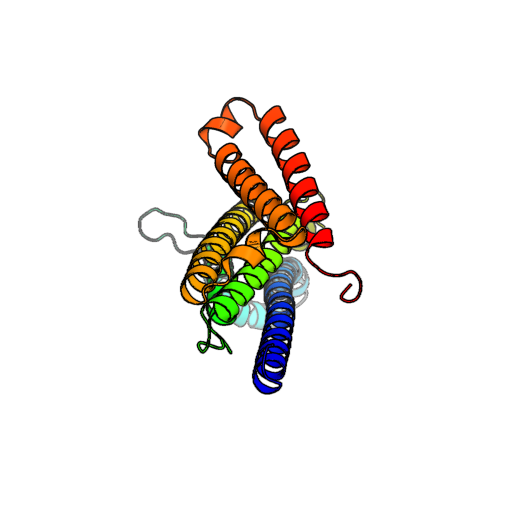3.799 4.467 -25.664 1.00 53.12 79 LEU A O 1
ATOM 592 N N . VAL A 1 80 ? 2.100 3.690 -26.894 1.00 48.53 80 VAL A N 1
ATOM 593 C CA . VAL A 1 80 ? 1.595 2.809 -25.845 1.00 48.53 80 VAL A CA 1
ATOM 594 C C . VAL A 1 80 ? 2.495 1.577 -25.812 1.00 48.53 80 VAL A C 1
ATOM 596 O O . VAL A 1 80 ? 2.529 0.825 -26.777 1.00 48.53 80 VAL A O 1
ATOM 599 N N . LEU A 1 81 ? 3.239 1.362 -24.719 1.00 59.81 81 LEU A N 1
ATOM 600 C CA . LEU A 1 81 ? 3.888 0.076 -24.428 1.00 59.81 81 LEU A CA 1
ATOM 601 C C . LEU A 1 81 ? 2.841 -0.840 -23.754 1.00 59.81 81 LEU A C 1
ATOM 603 O O . LEU A 1 81 ? 2.703 -0.795 -22.526 1.00 59.81 81 LEU A O 1
ATOM 607 N N . PRO A 1 82 ? 2.095 -1.679 -24.498 1.00 59.81 82 PRO A N 1
ATOM 608 C CA . PRO A 1 82 ? 1.002 -2.501 -23.988 1.00 59.81 82 PRO A CA 1
ATOM 609 C C . PRO A 1 82 ? 1.477 -3.435 -22.885 1.00 59.81 82 PRO A C 1
ATOM 611 O O . PRO A 1 82 ? 0.744 -3.648 -21.935 1.00 59.81 82 PRO A O 1
ATOM 614 N N . GLY A 1 83 ? 2.733 -3.894 -22.904 1.00 61.81 83 GLY A N 1
ATOM 615 C CA . GLY A 1 83 ? 3.280 -4.692 -21.805 1.00 61.81 83 GLY A CA 1
ATOM 616 C C . GLY A 1 83 ? 3.354 -3.956 -20.457 1.00 61.81 83 GLY A C 1
ATOM 617 O O . GLY A 1 83 ? 3.264 -4.600 -19.418 1.00 61.81 83 GLY A O 1
ATOM 618 N N . ARG A 1 84 ? 3.512 -2.623 -20.435 1.00 66.06 84 ARG A N 1
ATOM 619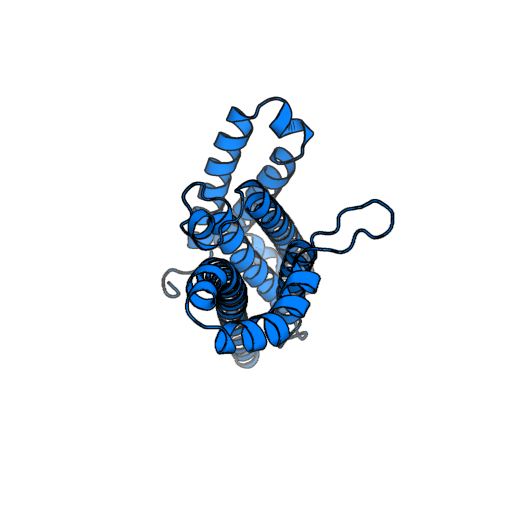 C CA . ARG A 1 84 ? 3.497 -1.826 -19.189 1.00 66.06 84 ARG A CA 1
ATOM 620 C C . ARG A 1 84 ? 2.067 -1.553 -18.721 1.00 66.06 84 ARG A C 1
ATOM 622 O O . ARG A 1 84 ? 1.789 -1.693 -17.535 1.00 66.06 84 ARG A O 1
ATOM 629 N N . MET A 1 85 ? 1.169 -1.211 -19.647 1.00 69.00 85 MET A N 1
ATOM 630 C CA . MET A 1 85 ? -0.244 -0.975 -19.325 1.00 69.00 85 MET A CA 1
ATOM 631 C C . MET A 1 85 ? -0.970 -2.260 -18.925 1.00 69.00 85 MET A C 1
ATOM 633 O O . MET A 1 85 ? -1.773 -2.242 -17.998 1.00 69.00 85 MET A O 1
ATOM 637 N N . LEU A 1 86 ? -0.648 -3.388 -19.558 1.00 73.25 86 LEU A N 1
ATOM 638 C CA . LEU A 1 86 ? -1.174 -4.704 -19.205 1.00 73.25 86 LEU A CA 1
ATOM 639 C C . LEU A 1 86 ? -0.725 -5.121 -17.802 1.00 73.25 86 LEU A C 1
ATOM 641 O O . LEU A 1 86 ? -1.530 -5.595 -17.014 1.00 73.25 86 LEU A O 1
ATOM 645 N N . LEU A 1 87 ? 0.547 -4.898 -17.458 1.00 75.56 87 LEU A N 1
ATOM 646 C CA . LEU A 1 87 ? 1.060 -5.231 -16.130 1.00 75.56 87 LEU A CA 1
ATOM 647 C C . LEU A 1 87 ? 0.424 -4.356 -15.039 1.00 75.56 87 LEU A C 1
ATOM 649 O O . LEU A 1 87 ? 0.016 -4.871 -14.002 1.00 75.56 87 LEU A O 1
ATOM 653 N N . ALA A 1 88 ? 0.299 -3.048 -15.286 1.00 78.56 88 ALA A N 1
ATOM 654 C CA . ALA A 1 88 ? -0.363 -2.132 -14.362 1.00 78.56 88 ALA A CA 1
ATOM 655 C C . ALA A 1 88 ? -1.862 -2.449 -14.212 1.00 78.56 88 ALA A C 1
ATOM 657 O O . ALA A 1 88 ? -2.364 -2.503 -13.094 1.00 78.56 88 ALA A O 1
ATOM 658 N N . SER A 1 89 ? -2.572 -2.711 -15.314 1.00 80.50 89 SER A N 1
ATOM 659 C CA . SER A 1 89 ? -3.995 -3.082 -15.276 1.00 80.50 89 SER A CA 1
ATOM 660 C C . SER A 1 89 ? -4.228 -4.426 -14.592 1.00 80.50 89 SER A C 1
ATOM 662 O O . SER A 1 89 ? -5.127 -4.513 -13.764 1.00 80.50 89 SER A O 1
ATOM 664 N N . ALA A 1 90 ? -3.392 -5.439 -14.841 1.00 83.12 90 ALA A N 1
ATOM 665 C CA . ALA A 1 90 ? -3.445 -6.710 -14.120 1.00 83.12 90 ALA A CA 1
ATOM 666 C C . ALA A 1 90 ? -3.203 -6.517 -12.615 1.00 83.12 90 ALA A C 1
ATOM 668 O O . ALA A 1 90 ? -3.939 -7.067 -11.802 1.00 83.12 90 ALA A O 1
ATOM 669 N N . TYR A 1 91 ? -2.228 -5.685 -12.234 1.00 87.31 91 TYR A N 1
ATOM 670 C CA . TYR A 1 91 ? -1.984 -5.326 -10.835 1.00 87.31 91 TYR A CA 1
ATOM 671 C C . TYR A 1 91 ? -3.208 -4.661 -10.179 1.00 87.31 91 TYR A C 1
ATOM 673 O O . TYR A 1 91 ? -3.610 -5.061 -9.083 1.00 87.31 91 TYR A O 1
ATOM 681 N N . PHE A 1 92 ? -3.837 -3.685 -10.841 1.00 87.31 92 PHE A N 1
ATOM 682 C CA . PHE A 1 92 ? -5.051 -3.046 -10.323 1.00 87.31 92 PHE A CA 1
ATOM 683 C C . PHE A 1 92 ? -6.236 -4.016 -10.275 1.00 87.31 92 PHE A C 1
ATOM 685 O O . PHE A 1 92 ? -6.974 -4.019 -9.294 1.00 87.31 92 PHE A O 1
ATOM 692 N N . ALA A 1 93 ? -6.388 -4.881 -11.278 1.00 87.19 93 ALA A N 1
ATOM 693 C CA . ALA A 1 93 ? -7.432 -5.898 -11.307 1.00 87.19 93 ALA A CA 1
ATOM 694 C C . ALA A 1 93 ? -7.286 -6.891 -10.144 1.00 87.19 93 ALA A C 1
ATOM 696 O O . ALA A 1 93 ? -8.262 -7.134 -9.443 1.00 87.19 93 ALA A O 1
ATOM 697 N N . ILE A 1 94 ? -6.074 -7.396 -9.875 1.00 87.94 94 ILE A N 1
ATOM 698 C CA . ILE A 1 94 ? -5.790 -8.268 -8.720 1.00 87.94 94 ILE A CA 1
ATOM 699 C C . ILE A 1 94 ? -6.183 -7.565 -7.417 1.00 87.94 94 ILE A C 1
ATOM 701 O O . ILE A 1 94 ? -6.851 -8.155 -6.572 1.00 87.94 94 ILE A O 1
ATOM 705 N N . ASN A 1 95 ? -5.813 -6.292 -7.275 1.00 90.12 95 ASN A N 1
ATOM 706 C CA . ASN A 1 95 ? -6.156 -5.489 -6.108 1.00 90.12 95 ASN A CA 1
ATOM 707 C C . ASN A 1 95 ? -7.667 -5.342 -5.914 1.00 90.12 95 ASN A C 1
ATOM 709 O O . ASN A 1 95 ? -8.156 -5.558 -4.810 1.00 90.12 95 ASN A O 1
ATOM 713 N N . ILE A 1 96 ? -8.408 -5.005 -6.969 1.00 88.69 96 ILE A N 1
ATOM 714 C CA . ILE A 1 96 ? -9.865 -4.840 -6.909 1.00 88.69 96 ILE A CA 1
ATOM 715 C C . ILE A 1 96 ? -10.532 -6.182 -6.601 1.00 88.69 96 ILE A C 1
ATOM 717 O O . ILE A 1 96 ? -11.287 -6.285 -5.637 1.00 88.69 96 ILE A O 1
ATOM 721 N N . VAL A 1 97 ? -10.211 -7.231 -7.362 1.00 88.31 97 VAL A N 1
ATOM 722 C CA . VAL A 1 97 ? -10.806 -8.563 -7.190 1.00 88.31 97 VAL A CA 1
ATOM 723 C C . VAL A 1 97 ? -10.579 -9.066 -5.769 1.00 88.31 97 VAL A C 1
ATOM 725 O O . VAL A 1 97 ? -11.537 -9.429 -5.093 1.00 88.31 97 VAL A O 1
ATOM 728 N N . LEU A 1 98 ? -9.346 -9.026 -5.262 1.00 86.88 98 LEU A N 1
ATOM 729 C CA . LEU A 1 98 ? -9.052 -9.515 -3.914 1.00 86.88 98 LEU A CA 1
ATOM 730 C C . LEU A 1 98 ? -9.593 -8.603 -2.810 1.00 86.88 98 LEU A C 1
ATOM 732 O O . LEU A 1 98 ? -9.853 -9.091 -1.714 1.00 86.88 98 LEU A O 1
ATOM 736 N N . THR A 1 99 ? -9.841 -7.323 -3.084 1.00 86.81 99 THR A N 1
ATOM 737 C CA . THR A 1 99 ? -10.512 -6.437 -2.122 1.00 86.81 99 THR A CA 1
ATOM 738 C C . THR A 1 99 ? -11.981 -6.802 -1.943 1.00 86.81 99 THR A C 1
ATOM 740 O O . THR A 1 99 ? -12.459 -6.754 -0.817 1.00 86.81 99 THR A O 1
ATOM 743 N N . PHE A 1 100 ? -12.685 -7.192 -3.012 1.00 85.56 100 PHE A N 1
ATOM 744 C CA . PHE A 1 100 ? -14.135 -7.437 -2.976 1.00 85.56 100 PHE A CA 1
ATOM 745 C C . PHE A 1 100 ? -14.541 -8.919 -2.901 1.00 85.56 100 PHE A C 1
ATOM 747 O O . PHE A 1 100 ? -15.690 -9.223 -2.591 1.00 85.56 100 PHE A O 1
ATOM 754 N N . THR A 1 101 ? -13.624 -9.856 -3.146 1.00 82.56 101 THR A N 1
ATOM 755 C CA . THR A 1 101 ? -13.926 -11.298 -3.093 1.00 82.56 101 THR A CA 1
ATOM 756 C C . THR A 1 101 ? -13.998 -11.800 -1.649 1.00 82.56 101 THR A C 1
ATOM 758 O O . THR A 1 101 ? -13.072 -11.569 -0.873 1.00 82.56 101 THR A O 1
ATOM 761 N N . ASN A 1 102 ? -15.047 -12.551 -1.299 1.00 74.00 102 ASN A N 1
ATOM 762 C CA . ASN A 1 102 ? -15.258 -13.123 0.043 1.00 74.00 102 ASN A CA 1
ATOM 763 C C . ASN A 1 102 ? -15.258 -12.075 1.173 1.00 74.00 102 ASN A C 1
ATOM 765 O O . ASN A 1 102 ? -14.753 -12.327 2.266 1.00 74.00 102 ASN A O 1
ATOM 769 N N . VAL A 1 103 ? -15.797 -10.883 0.902 1.00 74.88 103 VAL A N 1
ATOM 770 C CA . VAL A 1 103 ? -15.964 -9.838 1.918 1.00 74.88 103 VAL A CA 1
ATOM 771 C C . VAL A 1 103 ? -17.214 -10.101 2.742 1.00 74.88 103 VAL A C 1
ATOM 773 O O . VAL A 1 103 ? -18.310 -10.252 2.202 1.00 74.88 103 VAL A O 1
ATOM 776 N N . ASN A 1 104 ? -17.048 -10.078 4.061 1.00 73.19 104 ASN A N 1
ATOM 777 C CA . ASN A 1 104 ? -18.158 -10.070 4.995 1.00 73.19 104 ASN A CA 1
ATOM 778 C C . ASN A 1 104 ? -18.674 -8.627 5.176 1.00 73.19 104 ASN A C 1
ATOM 780 O O . ASN A 1 104 ? -17.992 -7.775 5.749 1.00 73.19 104 ASN A O 1
ATOM 784 N N . TRP A 1 105 ? -19.878 -8.356 4.664 1.00 76.06 105 TRP A N 1
ATOM 785 C CA . TRP A 1 105 ? -20.522 -7.036 4.707 1.00 76.06 105 TRP A CA 1
ATOM 786 C C . TRP A 1 105 ? -21.304 -6.770 6.000 1.00 76.06 105 TRP A C 1
ATOM 788 O O . TRP A 1 105 ? -21.852 -5.683 6.168 1.00 76.06 105 TRP A O 1
ATOM 798 N N . THR A 1 106 ? -21.338 -7.730 6.928 1.00 76.25 106 THR A N 1
ATOM 799 C CA . THR A 1 106 ? -22.125 -7.654 8.168 1.00 76.25 106 THR A CA 1
ATOM 800 C C . THR A 1 106 ? -21.646 -6.536 9.095 1.00 76.25 106 THR A C 1
ATOM 802 O O . THR A 1 106 ? -22.436 -5.974 9.848 1.00 76.25 106 THR A O 1
ATOM 805 N N . SER A 1 107 ? -20.366 -6.152 9.024 1.00 75.56 107 SER A N 1
ATOM 806 C CA . SER A 1 107 ? -19.840 -4.998 9.757 1.00 75.56 107 SER A CA 1
ATOM 807 C C . SER A 1 107 ? -18.851 -4.191 8.925 1.00 75.56 107 SER A C 1
ATOM 809 O O . SER A 1 107 ? -17.935 -4.730 8.302 1.00 75.56 107 SER A O 1
ATOM 811 N N . GLN A 1 108 ? -18.966 -2.863 9.011 1.00 83.00 108 GLN A N 1
ATOM 812 C CA . GLN A 1 108 ? -18.014 -1.935 8.396 1.00 83.00 108 GLN A CA 1
ATOM 813 C C . GLN A 1 108 ? -16.587 -2.137 8.926 1.00 83.00 108 GLN A C 1
ATOM 815 O O . GLN A 1 108 ? -15.625 -1.935 8.189 1.00 83.00 108 GLN A O 1
ATOM 820 N N . THR A 1 109 ? -16.430 -2.587 10.177 1.00 83.38 109 THR A N 1
ATOM 821 C CA . THR A 1 109 ? -15.107 -2.857 10.758 1.00 83.38 109 THR A CA 1
ATOM 822 C C . THR A 1 109 ? -14.439 -4.088 10.142 1.00 83.38 109 THR A C 1
ATOM 824 O O . THR A 1 109 ? -13.217 -4.100 10.021 1.00 83.38 109 THR A O 1
ATOM 827 N N . LEU A 1 110 ? -15.208 -5.088 9.691 1.00 84.12 110 LEU A N 1
ATOM 828 C CA . LEU A 1 110 ? -14.674 -6.265 8.993 1.00 84.12 110 LEU A CA 1
ATOM 829 C C . LEU A 1 110 ? -14.162 -5.887 7.603 1.00 84.12 110 LEU A C 1
ATOM 831 O O . LEU A 1 110 ? -13.029 -6.210 7.252 1.00 84.12 110 LEU A O 1
ATOM 835 N N . PHE A 1 111 ? -14.945 -5.113 6.850 1.00 86.44 111 PHE A N 1
ATOM 836 C CA . PHE A 1 111 ? -14.488 -4.598 5.561 1.00 86.44 111 PHE A CA 1
ATOM 837 C C . PHE A 1 111 ? -13.267 -3.679 5.710 1.00 86.44 111 PHE A C 1
ATOM 839 O O . PHE A 1 111 ? -12.316 -3.773 4.935 1.00 86.44 111 PHE A O 1
ATOM 846 N N . ALA A 1 112 ? -13.233 -2.845 6.754 1.00 88.00 112 ALA A N 1
ATOM 847 C CA . ALA A 1 112 ? -12.051 -2.049 7.051 1.00 88.00 112 ALA A CA 1
ATOM 848 C C . ALA A 1 112 ? -10.819 -2.936 7.287 1.00 88.00 112 ALA A C 1
ATOM 850 O O . ALA A 1 112 ? -9.765 -2.655 6.720 1.00 88.00 112 ALA A O 1
ATOM 851 N N . LYS A 1 113 ? -10.928 -4.033 8.051 1.00 86.38 113 LYS A N 1
ATOM 852 C CA . LYS A 1 113 ? -9.809 -4.974 8.257 1.00 86.38 113 LYS A CA 1
ATOM 853 C C . LYS A 1 113 ? -9.274 -5.533 6.937 1.00 86.38 113 LYS A C 1
ATOM 855 O O . LYS A 1 113 ? -8.058 -5.518 6.743 1.00 86.38 113 LYS A O 1
ATOM 860 N N . ARG A 1 114 ? -10.151 -5.905 5.999 1.00 87.50 114 ARG A N 1
ATOM 861 C CA . ARG A 1 114 ? -9.752 -6.350 4.653 1.00 87.50 114 ARG A CA 1
ATOM 862 C C . ARG A 1 114 ? -8.925 -5.298 3.912 1.00 87.50 114 ARG A C 1
ATOM 864 O O . ARG A 1 114 ? -7.884 -5.623 3.345 1.00 87.50 114 ARG A O 1
ATOM 871 N N . LEU A 1 115 ? -9.331 -4.029 3.961 1.00 90.44 115 LEU A N 1
ATOM 872 C CA . LEU A 1 115 ? -8.563 -2.927 3.363 1.00 90.44 115 LEU A CA 1
ATOM 873 C C . LEU A 1 115 ? -7.183 -2.758 4.015 1.00 90.44 115 LEU A C 1
ATOM 875 O O . LEU A 1 115 ? -6.212 -2.471 3.319 1.00 90.44 115 LEU A O 1
ATOM 879 N N . GLY A 1 116 ? -7.080 -2.989 5.327 1.00 88.25 116 GLY A N 1
ATOM 880 C CA . GLY A 1 116 ? -5.806 -2.990 6.052 1.00 88.25 116 GLY A CA 1
ATOM 881 C C . GLY A 1 116 ? -4.853 -4.088 5.565 1.00 88.25 116 GLY A C 1
ATOM 882 O O . GLY A 1 116 ? -3.687 -3.811 5.287 1.00 88.25 116 GLY A O 1
ATOM 883 N N . TRP A 1 117 ? -5.356 -5.311 5.367 1.00 87.81 117 TRP A N 1
ATOM 884 C CA . TRP A 1 117 ? -4.576 -6.413 4.787 1.00 87.81 117 TRP A CA 1
ATOM 885 C C . TRP A 1 117 ? -4.108 -6.108 3.363 1.00 87.81 117 TRP A C 1
ATOM 887 O O . TRP A 1 117 ? -2.935 -6.298 3.043 1.00 87.81 117 TRP A O 1
ATOM 897 N N . MET A 1 118 ? -4.989 -5.562 2.520 1.00 90.69 118 MET A N 1
ATOM 898 C CA . MET A 1 118 ? -4.618 -5.148 1.164 1.00 90.69 118 MET A CA 1
ATOM 899 C C . MET A 1 118 ? -3.565 -4.031 1.177 1.00 90.69 118 MET A C 1
ATOM 901 O O . MET A 1 118 ? -2.639 -4.059 0.363 1.00 90.69 118 MET A O 1
ATOM 905 N N . ALA A 1 119 ? -3.648 -3.075 2.109 1.00 91.12 119 ALA A N 1
ATOM 906 C CA . ALA A 1 119 ? -2.621 -2.050 2.288 1.00 91.12 119 ALA A CA 1
ATOM 907 C C . ALA A 1 119 ? -1.263 -2.674 2.648 1.00 91.12 119 ALA A C 1
ATOM 909 O O . ALA A 1 119 ? -0.261 -2.342 2.017 1.00 91.12 119 ALA A O 1
ATOM 910 N N . LEU A 1 120 ? -1.229 -3.619 3.594 1.00 89.19 120 LEU A N 1
ATOM 911 C CA . LEU A 1 120 ? -0.003 -4.307 4.005 1.00 89.19 120 LEU A CA 1
ATOM 912 C C . LEU A 1 120 ? 0.632 -5.089 2.848 1.00 89.19 120 LEU A C 1
ATOM 914 O O . LEU A 1 120 ? 1.828 -4.964 2.592 1.00 89.19 120 LEU A O 1
ATOM 918 N N . CYS A 1 121 ? -0.163 -5.850 2.094 1.00 89.44 121 CYS A N 1
ATOM 919 C CA . CYS A 1 121 ? 0.342 -6.597 0.947 1.00 89.44 121 CYS A CA 1
ATOM 920 C C . CYS A 1 121 ? 0.943 -5.676 -0.131 1.00 89.44 121 CYS A C 1
ATOM 922 O O . CYS A 1 121 ? 2.009 -5.970 -0.681 1.00 89.44 121 CYS A O 1
ATOM 924 N N . ASN A 1 122 ? 0.298 -4.540 -0.412 1.00 91.69 122 ASN A N 1
ATOM 925 C CA . ASN A 1 122 ? 0.831 -3.547 -1.346 1.00 91.69 122 ASN A CA 1
ATOM 926 C C . ASN A 1 122 ? 2.078 -2.840 -0.812 1.00 91.69 122 ASN A C 1
ATOM 928 O O . ASN A 1 122 ? 2.985 -2.570 -1.601 1.00 91.69 122 ASN A O 1
ATOM 932 N N . LEU A 1 123 ? 2.161 -2.601 0.500 1.00 90.50 123 LEU A N 1
ATOM 933 C CA . LEU A 1 123 ? 3.352 -2.056 1.144 1.00 90.50 123 LEU A CA 1
ATOM 934 C C . LEU A 1 123 ? 4.547 -2.993 0.948 1.00 90.50 123 LEU A C 1
ATOM 936 O O . LEU A 1 123 ? 5.602 -2.539 0.511 1.00 90.50 123 LEU A O 1
ATOM 940 N N . CYS A 1 124 ? 4.377 -4.296 1.191 1.00 89.00 124 CYS A N 1
ATOM 941 C CA . CYS A 1 124 ? 5.436 -5.291 1.000 1.00 89.00 124 CYS A CA 1
ATOM 942 C C . CYS A 1 124 ? 5.957 -5.302 -0.445 1.00 89.00 124 CYS A C 1
ATOM 944 O O . CYS A 1 124 ? 7.168 -5.303 -0.671 1.00 89.00 124 CYS A O 1
ATOM 946 N N . ILE A 1 125 ? 5.056 -5.246 -1.434 1.00 88.00 125 ILE A N 1
ATOM 947 C CA . ILE A 1 125 ? 5.447 -5.139 -2.847 1.00 88.00 125 ILE A CA 1
ATOM 948 C C . ILE A 1 125 ? 6.152 -3.815 -3.122 1.00 88.00 125 ILE A C 1
ATOM 950 O O . ILE A 1 125 ? 7.171 -3.805 -3.809 1.00 88.00 125 ILE A O 1
ATOM 954 N N . ALA A 1 126 ? 5.625 -2.697 -2.620 1.00 89.50 126 ALA A N 1
ATOM 955 C CA . ALA A 1 126 ? 6.221 -1.385 -2.831 1.00 89.50 126 ALA A CA 1
ATOM 956 C C . ALA A 1 126 ? 7.655 -1.354 -2.291 1.00 89.50 126 ALA A C 1
ATOM 958 O O . ALA A 1 126 ? 8.560 -0.951 -3.021 1.00 89.50 126 ALA A O 1
ATOM 959 N N . VAL A 1 127 ? 7.881 -1.855 -1.073 1.00 88.19 127 VAL A N 1
ATOM 960 C CA . VAL A 1 127 ? 9.221 -1.998 -0.492 1.00 88.19 127 VAL A CA 1
ATOM 961 C C . VAL A 1 127 ? 10.085 -2.866 -1.398 1.00 88.19 127 VAL A C 1
ATOM 963 O O . VAL A 1 127 ? 11.117 -2.391 -1.860 1.00 88.19 127 VAL A O 1
ATOM 966 N N . PHE A 1 128 ? 9.634 -4.075 -1.748 1.00 85.50 128 PHE A N 1
ATOM 967 C CA . PHE A 1 128 ? 10.387 -4.987 -2.609 1.00 85.50 128 PHE A CA 1
ATOM 968 C C . PHE A 1 128 ? 10.804 -4.335 -3.937 1.00 85.50 128 PHE A C 1
ATOM 970 O O . PHE A 1 128 ? 11.978 -4.369 -4.290 1.00 85.50 128 PHE A O 1
ATOM 977 N N . LEU A 1 129 ? 9.885 -3.673 -4.646 1.00 83.44 129 LEU A N 1
ATOM 978 C CA . LEU A 1 129 ? 10.170 -2.990 -5.915 1.00 83.44 129 LEU A CA 1
ATOM 979 C C . LEU A 1 129 ? 11.059 -1.743 -5.757 1.00 83.44 129 LEU A C 1
ATOM 981 O O . LEU A 1 129 ? 11.680 -1.318 -6.730 1.00 83.44 129 LEU A O 1
ATOM 985 N N . GLY A 1 130 ? 11.113 -1.148 -4.563 1.00 79.81 130 GLY A N 1
ATOM 986 C CA . GLY A 1 130 ? 11.933 0.026 -4.256 1.00 79.81 130 GLY A CA 1
ATOM 987 C C . GLY A 1 130 ? 13.413 -0.289 -4.012 1.00 79.81 130 GLY A C 1
ATOM 988 O O . GLY A 1 130 ? 14.247 0.619 -4.035 1.00 79.81 130 GLY A O 1
ATOM 989 N N . LEU A 1 131 ? 13.777 -1.561 -3.804 1.00 79.44 131 LEU A N 1
ATOM 990 C CA . LEU A 1 131 ? 15.170 -1.956 -3.603 1.00 79.44 131 LEU A CA 1
ATOM 991 C C . LEU A 1 131 ? 15.962 -1.845 -4.921 1.00 79.44 131 LEU A C 1
ATOM 993 O O . LEU A 1 131 ? 15.717 -2.564 -5.894 1.00 79.44 131 LEU A O 1
ATOM 997 N N . LYS A 1 132 ? 16.986 -0.979 -4.930 1.00 63.97 132 LYS A N 1
ATOM 998 C CA . LYS A 1 132 ? 17.884 -0.755 -6.083 1.00 63.97 132 LYS A CA 1
ATOM 999 C C . LYS A 1 132 ? 18.641 -2.012 -6.536 1.00 63.97 132 LYS A C 1
ATOM 1001 O O . LYS A 1 132 ? 18.964 -2.122 -7.713 1.00 63.97 132 LYS A O 1
ATOM 1006 N N . ASN A 1 133 ? 18.863 -2.964 -5.627 1.00 63.44 133 ASN A N 1
ATOM 1007 C CA . ASN A 1 133 ? 19.553 -4.234 -5.885 1.00 63.44 133 ASN A CA 1
ATOM 1008 C C . ASN A 1 133 ? 18.586 -5.419 -6.046 1.00 63.44 133 ASN A C 1
ATOM 1010 O O . ASN A 1 133 ? 18.940 -6.555 -5.736 1.00 63.44 133 ASN A O 1
ATOM 1014 N N . THR A 1 134 ? 17.346 -5.188 -6.486 1.00 65.12 134 THR A N 1
ATOM 1015 C CA . THR A 1 134 ? 16.427 -6.306 -6.717 1.00 65.12 134 THR A CA 1
ATOM 1016 C C . THR A 1 134 ? 16.961 -7.233 -7.815 1.00 65.12 134 THR A C 1
ATOM 1018 O O . THR A 1 134 ? 17.255 -6.760 -8.918 1.00 65.12 134 THR A O 1
ATOM 1021 N N . PRO A 1 135 ? 16.992 -8.565 -7.596 1.00 57.59 135 PRO A N 1
ATOM 1022 C CA . PRO A 1 135 ? 17.338 -9.528 -8.647 1.00 57.59 135 PRO A CA 1
ATOM 1023 C C . PRO A 1 135 ? 16.356 -9.464 -9.828 1.00 57.59 135 PRO A C 1
ATOM 1025 O O . PRO A 1 135 ? 16.657 -9.954 -10.912 1.00 57.59 135 PRO A O 1
ATOM 1028 N N . LEU A 1 136 ? 15.202 -8.809 -9.644 1.00 59.53 136 LEU A N 1
ATOM 1029 C CA . LEU A 1 136 ? 14.172 -8.604 -10.655 1.00 59.53 136 LEU A CA 1
ATOM 1030 C C . LEU A 1 136 ? 14.640 -7.751 -11.845 1.00 59.53 136 LEU A C 1
ATOM 1032 O O . LEU A 1 136 ? 14.236 -8.025 -12.970 1.00 59.53 136 LEU A O 1
ATOM 1036 N N . SER A 1 137 ? 15.486 -6.739 -11.623 1.00 60.22 137 SER A N 1
ATOM 1037 C CA . SER A 1 137 ? 15.991 -5.863 -12.693 1.00 60.22 137 SER A CA 1
ATOM 1038 C C . SER A 1 137 ? 16.832 -6.633 -13.733 1.00 60.22 137 SER A C 1
ATOM 1040 O O . SER A 1 137 ? 16.473 -6.619 -14.918 1.00 60.22 137 SER A O 1
ATOM 1042 N N . PRO A 1 138 ? 17.868 -7.405 -13.336 1.00 58.97 138 PRO A N 1
ATOM 1043 C CA . PRO A 1 138 ? 18.610 -8.246 -14.273 1.00 58.97 138 PRO A CA 1
ATOM 1044 C C . PRO A 1 138 ? 17.799 -9.443 -14.802 1.00 58.97 138 PRO A C 1
ATOM 1046 O O . PRO A 1 138 ? 17.985 -9.812 -15.962 1.00 58.97 138 PRO A O 1
ATOM 1049 N N . LEU A 1 139 ? 16.880 -10.034 -14.019 1.00 57.16 139 LEU A N 1
ATOM 1050 C CA . LEU A 1 139 ? 16.061 -11.172 -14.480 1.00 57.16 139 LEU A CA 1
ATOM 1051 C C . LEU A 1 139 ? 14.993 -10.784 -15.504 1.00 57.16 139 LEU A C 1
ATOM 1053 O O . LEU A 1 139 ? 14.749 -11.544 -16.438 1.00 57.16 139 LEU A O 1
ATOM 1057 N N . ALA A 1 140 ? 14.333 -9.641 -15.326 1.00 59.88 140 ALA A N 1
ATOM 1058 C CA . ALA A 1 140 ? 13.266 -9.190 -16.215 1.00 59.88 140 ALA A CA 1
ATOM 1059 C C . ALA A 1 140 ? 13.789 -8.384 -17.417 1.00 59.88 140 ALA A C 1
ATOM 1061 O O . ALA A 1 140 ? 12.998 -8.015 -18.289 1.00 59.88 140 ALA A O 1
ATOM 1062 N N . GLY A 1 141 ? 15.090 -8.056 -17.445 1.00 57.53 141 GLY A N 1
ATOM 1063 C CA . GLY A 1 141 ? 15.716 -7.226 -18.480 1.00 57.53 141 GLY A CA 1
ATOM 1064 C C . GLY A 1 141 ? 15.037 -5.865 -18.655 1.00 57.53 141 GLY A C 1
ATOM 1065 O O . GLY A 1 141 ? 15.013 -5.306 -19.752 1.00 57.53 141 GLY A O 1
ATOM 1066 N N . LYS A 1 142 ? 14.416 -5.357 -17.587 1.00 63.62 142 LYS A N 1
ATOM 1067 C CA . LYS A 1 142 ? 13.644 -4.114 -17.573 1.00 63.62 142 LYS A CA 1
ATOM 1068 C C . LYS A 1 142 ? 14.478 -3.025 -16.922 1.00 63.62 142 LYS A C 1
ATOM 1070 O O . LYS A 1 142 ? 15.017 -3.224 -15.843 1.00 63.62 142 LYS A O 1
ATOM 1075 N N . SER A 1 143 ? 14.531 -1.857 -17.563 1.00 65.88 143 SER A N 1
ATOM 1076 C CA . SER A 1 143 ? 15.159 -0.670 -16.975 1.00 65.88 143 SER A CA 1
ATOM 1077 C C . SER A 1 143 ? 14.539 -0.346 -15.612 1.00 65.88 143 SER A C 1
ATOM 1079 O O . SER A 1 143 ? 13.320 -0.469 -15.432 1.00 65.88 143 SER A O 1
ATOM 1081 N N . TYR A 1 144 ? 15.379 0.128 -14.691 1.00 66.38 144 TYR A N 1
ATOM 1082 C CA . TYR A 1 144 ? 14.997 0.615 -13.366 1.00 66.38 144 TYR A CA 1
ATOM 1083 C C . TYR A 1 144 ? 13.851 1.636 -13.426 1.00 66.38 144 TYR A C 1
ATOM 1085 O O . TYR A 1 144 ? 12.963 1.621 -12.579 1.00 66.38 144 TYR A O 1
ATOM 1093 N N . GLU A 1 145 ? 13.778 2.453 -14.481 1.00 68.31 145 GLU A N 1
ATOM 1094 C CA . GLU A 1 145 ? 12.668 3.390 -14.696 1.00 68.31 145 GLU A CA 1
ATOM 1095 C C . GLU A 1 145 ? 11.304 2.692 -14.772 1.00 68.31 145 GLU A C 1
ATOM 1097 O O . GLU A 1 145 ? 10.315 3.187 -14.238 1.00 68.31 145 GLU A O 1
ATOM 1102 N N . SER A 1 146 ? 11.244 1.513 -15.400 1.00 70.25 146 SER A N 1
ATOM 1103 C CA . SER A 1 146 ? 10.001 0.748 -15.526 1.00 70.25 146 SER A CA 1
ATOM 1104 C C . SER A 1 146 ? 9.556 0.155 -14.192 1.00 70.25 146 SER A C 1
ATOM 1106 O O . SER A 1 146 ? 8.355 0.049 -13.958 1.00 70.25 146 SER A O 1
ATOM 1108 N N . ILE A 1 147 ? 10.508 -0.252 -13.349 1.00 76.44 147 ILE A N 1
ATOM 1109 C CA . ILE A 1 147 ? 10.244 -0.801 -12.012 1.00 76.44 147 ILE A CA 1
ATOM 1110 C C . ILE A 1 147 ? 9.821 0.329 -11.069 1.00 76.44 147 ILE A C 1
ATOM 1112 O O . ILE A 1 147 ? 8.861 0.184 -10.320 1.00 76.44 147 ILE A O 1
ATOM 1116 N N . ASN A 1 148 ? 10.458 1.494 -11.185 1.00 80.62 148 ASN A N 1
ATOM 1117 C CA . ASN A 1 148 ? 10.140 2.674 -10.390 1.00 80.62 148 ASN A CA 1
ATOM 1118 C C . ASN A 1 148 ? 8.705 3.185 -10.631 1.00 80.62 148 ASN A C 1
ATOM 1120 O O . ASN A 1 148 ? 8.041 3.631 -9.699 1.00 80.62 148 ASN A O 1
ATOM 1124 N N . VAL A 1 149 ? 8.185 3.084 -11.862 1.00 81.88 149 VAL A N 1
ATOM 1125 C CA . VAL A 1 149 ? 6.767 3.387 -12.140 1.00 81.88 149 VAL A CA 1
ATOM 1126 C C . VAL A 1 149 ? 5.841 2.451 -11.356 1.00 81.88 149 VAL A C 1
ATOM 1128 O O . VAL A 1 149 ? 4.888 2.922 -10.742 1.00 81.88 149 VAL A O 1
ATOM 1131 N N . LEU A 1 150 ? 6.141 1.148 -11.312 1.00 81.81 150 LEU A N 1
ATOM 1132 C CA . LEU A 1 150 ? 5.347 0.180 -10.547 1.00 81.81 150 LEU A CA 1
ATOM 1133 C C . LEU A 1 150 ? 5.460 0.408 -9.038 1.00 81.81 150 LEU A C 1
ATOM 1135 O O . LEU A 1 150 ? 4.443 0.361 -8.354 1.00 81.81 150 LEU A O 1
ATOM 1139 N N . HIS A 1 151 ? 6.657 0.716 -8.530 1.00 88.25 151 HIS A N 1
ATOM 1140 C CA . HIS A 1 151 ? 6.866 1.100 -7.133 1.00 88.25 151 HIS A CA 1
ATOM 1141 C C . HIS A 1 151 ? 5.961 2.280 -6.744 1.00 88.25 151 HIS A C 1
ATOM 1143 O O . HIS A 1 151 ? 5.256 2.208 -5.740 1.00 88.25 151 HIS A O 1
ATOM 1149 N N . ARG A 1 152 ? 5.894 3.325 -7.585 1.00 88.06 152 ARG A N 1
ATOM 1150 C CA . ARG A 1 152 ? 4.995 4.474 -7.370 1.00 88.06 152 ARG A CA 1
ATOM 1151 C C . ARG A 1 152 ? 3.524 4.066 -7.375 1.00 88.06 152 ARG A C 1
ATOM 1153 O O . ARG A 1 152 ? 2.795 4.457 -6.470 1.00 88.06 152 ARG A O 1
ATOM 1160 N N . CYS A 1 153 ? 3.088 3.260 -8.346 1.00 87.88 153 CYS A N 1
ATOM 1161 C CA . CYS A 1 153 ? 1.715 2.746 -8.382 1.00 87.88 153 CYS A CA 1
ATOM 1162 C C . CYS A 1 153 ? 1.362 1.954 -7.111 1.00 87.88 153 CYS A C 1
ATOM 1164 O O . CYS A 1 153 ? 0.289 2.163 -6.544 1.00 87.88 153 CYS A O 1
ATOM 1166 N N . CYS A 1 154 ? 2.273 1.102 -6.629 1.00 90.25 154 CYS A N 1
ATOM 1167 C CA . CYS A 1 154 ? 2.076 0.327 -5.403 1.00 90.25 154 CYS A CA 1
ATOM 1168 C C . CYS A 1 154 ? 2.041 1.220 -4.159 1.00 90.25 154 CYS A C 1
ATOM 1170 O O . CYS A 1 154 ? 1.181 1.043 -3.297 1.00 90.25 154 CYS A O 1
ATOM 1172 N N . GLY A 1 155 ? 2.922 2.222 -4.089 1.00 90.44 155 GLY A N 1
ATOM 1173 C CA . GLY A 1 155 ? 2.940 3.210 -3.012 1.00 90.44 155 GLY A CA 1
ATOM 1174 C C . GLY A 1 155 ? 1.637 4.008 -2.931 1.00 90.44 155 GLY A C 1
ATOM 1175 O O . GLY A 1 155 ? 1.030 4.080 -1.866 1.00 90.44 155 GLY A O 1
ATOM 1176 N N . TYR A 1 156 ? 1.141 4.533 -4.058 1.00 92.19 156 TYR A N 1
ATOM 1177 C CA . TYR A 1 156 ? -0.141 5.248 -4.093 1.00 92.19 156 TYR A CA 1
ATOM 1178 C C . TYR A 1 156 ? -1.315 4.360 -3.675 1.00 92.19 156 TYR A C 1
ATOM 1180 O O . TYR A 1 156 ? -2.154 4.782 -2.881 1.00 92.19 156 TYR A O 1
ATOM 1188 N N . THR A 1 157 ? -1.341 3.114 -4.150 1.00 92.56 157 THR A N 1
ATOM 1189 C CA . THR A 1 157 ? -2.385 2.142 -3.797 1.00 92.56 157 THR A CA 1
ATOM 1190 C C . THR A 1 157 ? -2.348 1.795 -2.304 1.00 92.56 157 THR A C 1
ATOM 1192 O O . THR A 1 157 ? -3.392 1.733 -1.662 1.00 92.56 157 THR A O 1
ATOM 1195 N N . THR A 1 158 ? -1.151 1.656 -1.724 1.00 94.19 158 THR A N 1
ATOM 1196 C CA . THR A 1 158 ? -0.949 1.426 -0.282 1.00 94.19 158 THR A CA 1
ATOM 1197 C C . THR A 1 158 ? -1.530 2.561 0.555 1.00 94.19 158 THR A C 1
ATOM 1199 O O . THR A 1 158 ? -2.305 2.317 1.478 1.00 94.19 158 THR A O 1
ATOM 1202 N N . VAL A 1 159 ? -1.189 3.811 0.222 1.00 93.94 159 VAL A N 1
ATOM 1203 C CA . VAL A 1 159 ? -1.662 4.983 0.976 1.00 93.94 159 VAL A CA 1
ATOM 1204 C C . VAL A 1 159 ? -3.173 5.158 0.821 1.00 93.94 159 VAL A C 1
ATOM 1206 O O . VAL A 1 159 ? -3.858 5.439 1.802 1.00 93.94 159 VAL A O 1
ATOM 1209 N N . MET A 1 160 ? -3.712 4.925 -0.379 1.00 94.25 160 MET A N 1
ATOM 1210 C CA . MET A 1 160 ? -5.154 4.942 -0.628 1.00 94.25 160 MET A CA 1
ATOM 1211 C C . MET A 1 160 ? -5.888 3.901 0.230 1.00 94.25 160 MET A C 1
ATOM 1213 O O . MET A 1 160 ? -6.847 4.251 0.916 1.00 94.25 160 MET A O 1
ATOM 1217 N N . TYR A 1 161 ? -5.428 2.645 0.250 1.00 93.62 161 TYR A N 1
ATOM 1218 C CA . TYR A 1 161 ? -6.046 1.610 1.083 1.00 93.62 161 TYR A CA 1
ATOM 1219 C C . TYR A 1 161 ? -5.914 1.898 2.577 1.00 93.62 161 TYR A C 1
ATOM 1221 O O . TYR A 1 161 ? -6.873 1.679 3.309 1.00 93.62 161 TYR A O 1
ATOM 1229 N N . MET A 1 162 ? -4.783 2.444 3.031 1.00 93.62 162 MET A N 1
ATOM 1230 C CA . MET A 1 162 ? -4.602 2.841 4.430 1.00 93.62 162 MET A CA 1
ATOM 1231 C C . MET A 1 162 ? -5.556 3.977 4.841 1.00 93.62 162 MET A C 1
ATOM 1233 O O . MET A 1 162 ? -6.117 3.955 5.941 1.00 93.62 162 MET A O 1
ATOM 1237 N N . ALA A 1 163 ? -5.787 4.950 3.955 1.00 93.69 163 ALA A N 1
ATOM 1238 C CA . ALA A 1 163 ? -6.740 6.033 4.188 1.00 93.69 163 ALA A CA 1
ATOM 1239 C C . ALA A 1 163 ? -8.187 5.511 4.246 1.00 93.69 163 ALA A C 1
ATOM 1241 O O . ALA A 1 163 ? -8.944 5.869 5.153 1.00 93.69 163 ALA A O 1
ATOM 1242 N N . LEU A 1 164 ? -8.566 4.617 3.325 1.00 93.38 164 LEU A N 1
ATOM 1243 C CA . LEU A 1 164 ? -9.879 3.965 3.336 1.00 93.38 164 LEU A CA 1
ATOM 1244 C C . LEU A 1 164 ? -10.063 3.069 4.571 1.00 93.38 164 LEU A C 1
ATOM 1246 O O . LEU A 1 164 ? -11.107 3.128 5.214 1.00 93.38 164 LEU A O 1
ATOM 1250 N N . HIS A 1 165 ? -9.042 2.293 4.945 1.00 92.19 165 HIS A N 1
ATOM 1251 C CA . HIS A 1 165 ? -9.027 1.493 6.170 1.00 92.19 165 HIS A CA 1
ATOM 1252 C C . HIS A 1 165 ? -9.304 2.372 7.390 1.00 92.19 165 HIS A C 1
ATOM 1254 O O . HIS A 1 165 ? -10.265 2.123 8.111 1.00 92.19 165 HIS A O 1
ATOM 1260 N N . SER A 1 166 ? -8.521 3.436 7.578 1.00 91.00 166 SER A N 1
ATOM 1261 C CA . SER A 1 166 ? -8.649 4.333 8.732 1.00 91.00 166 SER A CA 1
ATOM 1262 C C . SER A 1 166 ? -10.033 4.986 8.804 1.00 91.00 166 SER A C 1
ATOM 1264 O O . SER A 1 166 ? -10.676 4.975 9.851 1.00 91.00 166 SER A O 1
ATOM 1266 N N . THR A 1 167 ? -10.530 5.519 7.685 1.00 93.12 167 THR A N 1
ATOM 1267 C CA . THR A 1 167 ? -11.825 6.222 7.644 1.00 93.12 167 THR A CA 1
ATOM 1268 C C . THR A 1 167 ? -13.011 5.286 7.888 1.00 93.12 167 THR A C 1
ATOM 1270 O O . THR A 1 167 ? -13.882 5.589 8.708 1.00 93.12 167 THR A O 1
ATOM 1273 N N . ILE A 1 168 ? -13.045 4.120 7.238 1.00 92.56 168 ILE A N 1
ATOM 1274 C CA . ILE A 1 168 ? -14.130 3.140 7.405 1.00 92.56 168 ILE A CA 1
ATOM 1275 C C . ILE A 1 168 ? -14.058 2.484 8.792 1.00 92.56 168 ILE A C 1
ATOM 1277 O O . ILE A 1 168 ? -15.093 2.249 9.414 1.00 92.56 168 ILE A O 1
ATOM 1281 N N . PHE A 1 169 ? -12.856 2.241 9.320 1.00 90.19 169 PHE A N 1
ATOM 1282 C CA . PHE A 1 169 ? -12.676 1.675 10.656 1.00 90.19 169 PHE A CA 1
ATOM 1283 C C . PHE A 1 169 ? -13.177 2.623 11.751 1.00 90.19 169 PHE A C 1
ATOM 1285 O O . PHE A 1 169 ? -13.974 2.212 12.592 1.00 90.19 169 PHE A O 1
ATOM 1292 N N . ILE A 1 170 ? -12.777 3.901 11.712 1.00 91.00 170 ILE A N 1
ATOM 1293 C CA . ILE A 1 170 ? -13.200 4.906 12.700 1.00 91.00 170 ILE A CA 1
ATOM 1294 C C . ILE A 1 170 ? -14.715 5.127 12.637 1.00 91.00 170 ILE A C 1
ATOM 1296 O O . ILE A 1 170 ? -15.379 5.115 13.672 1.00 91.00 170 ILE A O 1
ATOM 1300 N N . THR A 1 171 ? -15.285 5.271 11.437 1.00 91.31 171 THR A N 1
ATOM 1301 C CA . THR A 1 171 ? -16.742 5.437 11.282 1.00 91.31 171 THR A CA 1
ATOM 1302 C C . THR A 1 171 ? -17.516 4.195 11.730 1.00 91.31 171 THR A C 1
ATOM 1304 O O . THR A 1 171 ? -18.566 4.326 12.359 1.00 91.31 171 THR A O 1
ATOM 1307 N N . GLY A 1 172 ? -16.984 2.993 11.482 1.00 87.38 172 GLY A N 1
ATOM 1308 C CA . GLY A 1 172 ? -17.536 1.739 11.994 1.00 87.38 172 GLY A CA 1
ATOM 1309 C C . GLY A 1 172 ? -17.522 1.670 13.525 1.00 87.38 172 GLY A C 1
ATOM 1310 O O . GLY A 1 172 ? -18.537 1.332 14.130 1.00 87.38 172 GLY A O 1
ATOM 1311 N N . LEU A 1 173 ? -16.410 2.055 14.163 1.00 87.75 173 LEU A N 1
ATOM 1312 C CA . LEU A 1 173 ? -16.307 2.127 15.625 1.00 87.75 173 LEU A CA 1
ATOM 1313 C C . LEU A 1 173 ? -17.247 3.175 16.225 1.00 87.75 173 LEU A C 1
ATOM 1315 O O . LEU A 1 173 ? -17.854 2.922 17.264 1.00 87.75 173 LEU A O 1
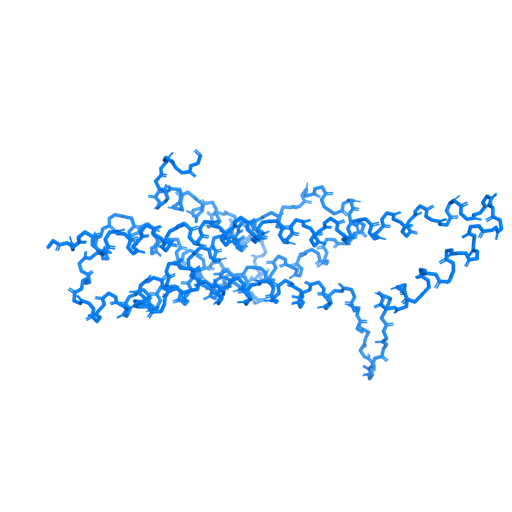ATOM 1319 N N . GLN A 1 174 ? -17.396 4.327 15.568 1.00 90.00 174 GLN A N 1
ATOM 1320 C CA . GLN A 1 174 ? -18.311 5.380 16.001 1.00 90.00 174 GLN A CA 1
ATOM 1321 C C . GLN A 1 174 ? -19.761 4.891 16.012 1.00 90.00 174 GLN A C 1
ATOM 1323 O O . GLN A 1 174 ? -20.452 5.073 17.011 1.00 90.00 174 GLN A O 1
ATOM 1328 N N . LYS A 1 175 ? -20.216 4.224 14.942 1.00 88.12 175 LYS A N 1
ATOM 1329 C CA . LYS A 1 175 ? -21.575 3.660 14.881 1.00 88.12 175 LYS A CA 1
ATOM 1330 C C . LYS A 1 175 ? -21.808 2.553 15.907 1.00 88.12 175 LYS A C 1
ATOM 1332 O O . LYS A 1 175 ? -22.919 2.414 16.401 1.00 88.12 175 LYS A O 1
ATOM 1337 N N . ALA A 1 176 ? -20.768 1.793 16.239 1.00 84.12 176 ALA A N 1
ATOM 1338 C CA . ALA A 1 176 ? -20.820 0.760 17.268 1.00 84.12 176 ALA A CA 1
ATOM 1339 C C . ALA A 1 176 ? -20.691 1.309 18.705 1.00 84.12 176 ALA A C 1
ATOM 1341 O O . ALA A 1 176 ? -20.710 0.525 19.651 1.00 84.12 176 ALA A O 1
ATOM 1342 N N . GLY A 1 177 ? -20.505 2.625 18.893 1.00 86.06 177 GLY A N 1
ATOM 1343 C CA . GLY A 1 17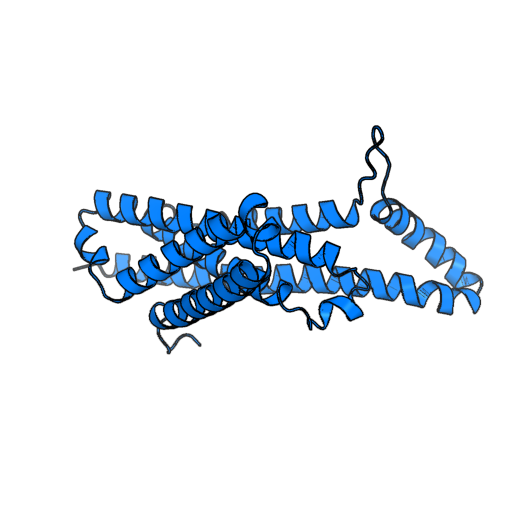7 ? -20.269 3.227 20.212 1.00 86.06 177 GLY A CA 1
ATOM 1344 C C . GLY A 1 177 ? -18.945 2.802 20.866 1.00 86.06 177 GLY A C 1
ATOM 1345 O O . GLY A 1 177 ? -18.771 2.953 22.071 1.00 86.06 177 GLY A O 1
ATOM 1346 N N . ALA A 1 178 ? -18.000 2.270 20.087 1.00 86.38 178 ALA A N 1
ATOM 1347 C CA . ALA A 1 178 ? -16.784 1.611 20.567 1.00 86.38 178 ALA A CA 1
ATOM 1348 C C . ALA A 1 178 ? -15.507 2.436 20.321 1.00 86.38 178 ALA A C 1
ATOM 1350 O O . ALA A 1 178 ? -14.422 1.886 20.137 1.00 86.38 178 ALA A O 1
ATOM 1351 N N . LEU A 1 179 ? -15.609 3.770 20.319 1.00 87.56 179 LEU A N 1
ATOM 1352 C CA . LEU A 1 179 ? -14.464 4.659 20.066 1.00 87.56 179 LEU A CA 1
ATOM 1353 C C . LEU A 1 179 ? -13.324 4.495 21.079 1.00 87.56 179 LEU A C 1
ATOM 1355 O O . LEU A 1 179 ? -12.172 4.738 20.730 1.00 87.56 179 LEU A O 1
ATOM 1359 N N . PHE A 1 180 ? -13.614 4.016 22.292 1.00 86.38 180 PHE A N 1
ATOM 1360 C CA . PHE A 1 180 ? -12.602 3.718 23.311 1.00 86.38 180 PHE A CA 1
ATOM 1361 C C . PHE A 1 180 ? -11.529 2.724 22.824 1.00 86.38 180 PHE A C 1
ATOM 1363 O O . PHE A 1 180 ? -10.408 2.731 23.326 1.00 86.38 180 PHE A O 1
ATOM 1370 N N . VAL A 1 181 ? -11.834 1.898 21.813 1.00 84.12 181 VAL A N 1
ATOM 1371 C CA . VAL A 1 181 ? -10.876 0.967 21.194 1.00 84.12 181 VAL A CA 1
ATOM 1372 C C . VAL A 1 181 ? -9.691 1.711 20.564 1.00 84.12 181 VAL A C 1
ATOM 1374 O O . VAL A 1 181 ? -8.569 1.195 20.582 1.00 84.12 181 VAL A O 1
ATOM 1377 N N . LEU A 1 182 ? -9.900 2.938 20.067 1.00 85.44 182 LEU A N 1
ATOM 1378 C CA . LEU A 1 182 ? -8.844 3.780 19.489 1.00 85.44 182 LEU A CA 1
ATOM 1379 C C . LEU A 1 182 ? -7.788 4.204 20.517 1.00 85.44 182 LEU A C 1
ATOM 1381 O O . LEU A 1 182 ? -6.664 4.509 20.136 1.00 85.44 182 LEU A O 1
ATOM 1385 N N . SER A 1 183 ? -8.112 4.175 21.811 1.00 87.44 183 SER A N 1
ATOM 1386 C CA . SER A 1 183 ? -7.170 4.497 22.888 1.00 87.44 183 SER A CA 1
ATOM 1387 C C . SER A 1 183 ? -6.232 3.337 23.245 1.00 87.44 183 SER A C 1
ATOM 1389 O O . SER A 1 183 ? -5.434 3.453 24.174 1.00 87.44 183 SER A O 1
ATOM 1391 N N . SER A 1 184 ? -6.311 2.206 22.540 1.00 85.44 184 SER A N 1
ATOM 1392 C CA . SER A 1 184 ? -5.401 1.081 22.757 1.00 85.44 184 SER A CA 1
ATOM 1393 C C . SER A 1 184 ? -4.018 1.333 22.144 1.00 85.44 184 SER A C 1
ATOM 1395 O O . SER A 1 184 ? -3.876 1.967 21.098 1.00 85.44 184 SER A O 1
ATOM 1397 N N . ARG A 1 185 ? -2.973 0.778 22.774 1.00 84.25 185 ARG A N 1
ATOM 1398 C CA . ARG A 1 185 ? -1.572 0.914 22.327 1.00 84.25 185 ARG A CA 1
ATOM 1399 C C . ARG A 1 185 ? -1.377 0.536 20.855 1.00 84.25 185 ARG A C 1
ATOM 1401 O O . ARG A 1 185 ? -0.665 1.231 20.135 1.00 84.25 185 ARG A O 1
ATOM 1408 N N . ASN A 1 186 ? -2.052 -0.519 20.401 1.00 81.94 186 ASN A N 1
ATOM 1409 C CA . ASN A 1 186 ? -1.962 -0.988 19.018 1.00 81.94 186 ASN A CA 1
ATOM 1410 C C . ASN A 1 186 ? -2.563 0.028 18.036 1.00 81.94 186 ASN A C 1
ATOM 1412 O O . ASN A 1 186 ? -2.032 0.212 16.945 1.00 81.94 186 ASN A O 1
ATOM 1416 N N . GLN A 1 187 ? -3.631 0.730 18.424 1.00 85.75 187 GLN A N 1
ATOM 1417 C CA . GLN A 1 187 ? -4.246 1.756 17.579 1.00 85.75 187 GLN A CA 1
ATOM 1418 C C . GLN A 1 187 ? -3.389 3.023 17.502 1.00 85.75 187 GLN A C 1
ATOM 1420 O O . GLN A 1 187 ? -3.286 3.608 16.429 1.00 85.75 187 GLN A O 1
ATOM 1425 N N . TYR A 1 188 ? -2.678 3.398 18.572 1.00 86.75 188 TYR A N 1
ATOM 1426 C CA . TYR A 1 188 ? -1.679 4.473 18.498 1.00 86.75 188 TYR A CA 1
ATOM 1427 C C . TYR A 1 188 ? -0.513 4.128 17.563 1.00 86.75 188 TYR A C 1
ATOM 1429 O O . TYR A 1 188 ? -0.074 4.979 16.785 1.00 86.75 188 TYR A O 1
ATOM 1437 N N . ALA A 1 189 ? -0.029 2.882 17.591 1.00 86.75 189 ALA A N 1
ATOM 1438 C CA . ALA A 1 189 ? 1.005 2.422 16.664 1.00 86.75 189 ALA A CA 1
ATOM 1439 C C . ALA A 1 189 ? 0.504 2.446 15.208 1.00 86.75 189 ALA A C 1
ATOM 1441 O O . ALA A 1 189 ? 1.177 2.994 14.335 1.00 86.75 189 ALA A O 1
ATOM 1442 N N . ALA A 1 190 ? -0.713 1.950 14.960 1.00 85.88 190 ALA A N 1
ATOM 1443 C CA . ALA A 1 190 ? -1.344 1.980 13.642 1.00 85.88 190 ALA A CA 1
ATOM 1444 C C . ALA A 1 190 ? -1.583 3.414 13.130 1.00 85.88 190 ALA A C 1
ATOM 1446 O O . ALA A 1 190 ? -1.289 3.713 11.973 1.00 85.88 190 ALA A O 1
ATOM 1447 N N . ALA A 1 191 ? -2.045 4.327 13.990 1.00 88.56 191 ALA A N 1
ATOM 1448 C CA . ALA A 1 191 ? -2.211 5.740 13.653 1.00 88.56 191 ALA A CA 1
ATOM 1449 C C . ALA A 1 191 ? -0.869 6.393 13.289 1.00 88.56 191 ALA A C 1
ATOM 1451 O O . ALA A 1 191 ? -0.779 7.105 12.289 1.00 88.56 191 ALA A O 1
ATOM 1452 N N . THR A 1 192 ? 0.190 6.097 14.049 1.00 90.50 192 THR A N 1
ATOM 1453 C CA . THR A 1 192 ? 1.552 6.572 13.760 1.00 90.50 192 THR A CA 1
ATOM 1454 C C . THR A 1 192 ? 2.037 6.077 12.395 1.00 90.50 192 THR A C 1
ATOM 1456 O O . THR A 1 192 ? 2.538 6.872 11.598 1.00 90.50 192 THR A O 1
ATOM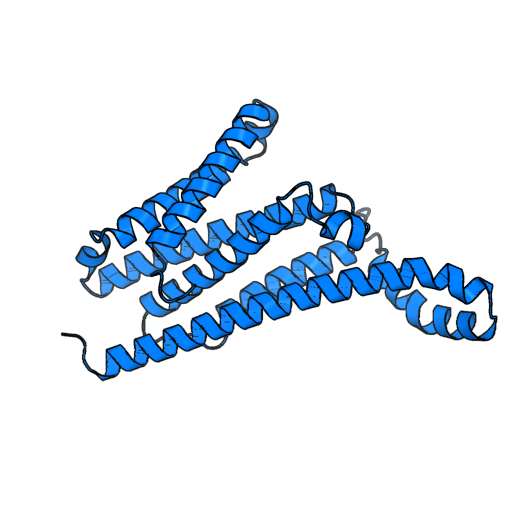 1459 N N . ALA A 1 193 ? 1.824 4.795 12.080 1.00 89.94 193 ALA A N 1
ATOM 1460 C CA . ALA A 1 193 ? 2.148 4.217 10.776 1.00 89.94 193 ALA A CA 1
ATOM 1461 C C . ALA A 1 193 ? 1.362 4.889 9.633 1.00 89.94 193 ALA A C 1
ATOM 1463 O O . ALA A 1 193 ? 1.931 5.232 8.595 1.00 89.94 193 ALA A O 1
ATOM 1464 N N . GLY A 1 194 ? 0.063 5.132 9.834 1.00 89.88 194 GLY A N 1
ATOM 1465 C CA . GLY A 1 194 ? -0.794 5.826 8.872 1.00 89.88 194 GLY A CA 1
ATOM 1466 C C . GLY A 1 194 ? -0.327 7.256 8.589 1.00 89.88 194 GLY A C 1
ATOM 1467 O O . GLY A 1 194 ? -0.213 7.653 7.428 1.00 89.88 194 GLY A O 1
ATOM 1468 N N . VAL A 1 195 ? 0.024 8.015 9.632 1.00 92.56 195 VAL A N 1
ATOM 1469 C CA . VAL A 1 195 ? 0.581 9.370 9.487 1.00 92.56 195 VAL A CA 1
ATOM 1470 C C . VAL A 1 195 ? 1.928 9.333 8.765 1.00 92.56 195 VAL A C 1
ATOM 1472 O O . VAL A 1 195 ? 2.142 10.119 7.844 1.00 92.56 195 VAL A O 1
ATOM 1475 N N . ALA A 1 196 ? 2.816 8.397 9.107 1.00 92.44 196 ALA A N 1
ATOM 1476 C CA . ALA A 1 196 ? 4.098 8.238 8.423 1.00 92.44 196 ALA A CA 1
ATOM 1477 C C . ALA A 1 196 ? 3.923 7.954 6.918 1.00 92.44 196 ALA A C 1
ATOM 1479 O O . ALA A 1 196 ? 4.607 8.568 6.097 1.00 92.44 196 ALA A O 1
ATOM 1480 N N . LEU A 1 197 ? 2.957 7.109 6.534 1.00 92.50 197 LEU A N 1
ATOM 1481 C CA . LEU A 1 197 ? 2.607 6.854 5.130 1.00 92.50 197 LEU A CA 1
ATOM 1482 C C . LEU A 1 197 ? 2.087 8.108 4.406 1.00 92.50 197 LEU A C 1
ATOM 1484 O O . LEU A 1 197 ? 2.429 8.332 3.243 1.00 92.50 197 LEU A O 1
ATOM 1488 N N . LEU A 1 198 ? 1.309 8.959 5.080 1.00 92.06 198 LEU A N 1
ATOM 1489 C CA . LEU A 1 198 ? 0.870 10.240 4.517 1.00 92.06 198 LEU A CA 1
ATOM 1490 C C . LEU A 1 198 ? 2.043 11.209 4.327 1.00 92.06 198 LEU A C 1
ATOM 1492 O O . LEU A 1 198 ? 2.146 11.847 3.280 1.00 92.06 198 LEU A O 1
ATOM 1496 N N . VAL A 1 199 ? 2.966 11.288 5.289 1.00 90.81 199 VAL A N 1
ATOM 1497 C CA . VAL A 1 199 ? 4.179 12.114 5.164 1.00 90.81 199 VAL A CA 1
ATOM 1498 C C . VAL A 1 199 ? 5.071 11.602 4.029 1.00 90.81 199 VAL A C 1
ATOM 1500 O O . VAL A 1 199 ? 5.597 12.403 3.249 1.00 90.81 199 VAL A O 1
ATOM 1503 N N . ILE A 1 200 ? 5.195 10.281 3.864 1.00 91.06 200 ILE A N 1
ATOM 1504 C CA . ILE A 1 200 ? 5.856 9.667 2.705 1.00 91.06 200 ILE A CA 1
ATOM 1505 C C . ILE A 1 200 ? 5.186 10.127 1.407 1.00 91.06 200 ILE A C 1
ATOM 1507 O O . ILE A 1 200 ? 5.878 10.558 0.485 1.00 91.06 200 ILE A O 1
ATOM 1511 N N . LEU A 1 201 ? 3.855 10.080 1.321 1.00 90.88 201 LEU A N 1
ATOM 1512 C CA . LEU A 1 201 ? 3.133 10.496 0.121 1.00 90.88 201 LEU A CA 1
ATOM 1513 C C . LEU A 1 201 ? 3.389 11.972 -0.210 1.00 90.88 201 LEU A C 1
ATOM 1515 O O . LEU A 1 201 ? 3.747 12.294 -1.344 1.00 90.88 201 LEU A O 1
ATOM 1519 N N . VAL A 1 202 ? 3.248 12.853 0.784 1.00 88.31 202 VAL A N 1
ATOM 1520 C CA . VAL A 1 202 ? 3.433 14.304 0.630 1.00 88.31 202 VAL A CA 1
ATOM 1521 C C . VAL A 1 202 ? 4.869 14.634 0.218 1.00 88.31 202 VAL A C 1
ATOM 1523 O O . VAL A 1 202 ? 5.086 15.381 -0.736 1.00 88.31 202 VAL A O 1
ATOM 1526 N N . SER A 1 203 ? 5.860 14.033 0.879 1.00 85.44 203 SER A N 1
ATOM 1527 C CA . SER A 1 203 ? 7.278 14.225 0.542 1.00 85.44 203 SER A CA 1
ATOM 1528 C C . SER A 1 203 ? 7.655 13.654 -0.831 1.00 85.44 203 SER A C 1
ATOM 1530 O O . SER A 1 203 ? 8.575 14.160 -1.472 1.00 85.44 203 SER A O 1
ATOM 1532 N N . SER A 1 204 ? 6.912 12.657 -1.324 1.00 82.44 204 SER A N 1
ATOM 1533 C CA . SER A 1 204 ? 7.106 12.056 -2.650 1.00 82.44 204 SER A CA 1
ATOM 1534 C C . SER A 1 204 ? 6.534 12.892 -3.799 1.00 82.44 204 SER A C 1
ATOM 1536 O O . SER A 1 204 ? 6.786 12.576 -4.968 1.00 82.44 204 SER A O 1
ATOM 1538 N N . PHE A 1 205 ? 5.781 13.965 -3.523 1.00 82.50 205 PHE A N 1
ATOM 1539 C CA . PHE A 1 205 ? 5.291 14.834 -4.590 1.00 82.50 205 PHE A CA 1
ATOM 1540 C C . PHE A 1 205 ? 6.447 15.474 -5.362 1.00 82.50 205 PHE A C 1
ATOM 1542 O O . PHE A 1 205 ? 7.462 15.899 -4.805 1.00 82.50 205 PHE A O 1
ATOM 1549 N N . GLY A 1 206 ? 6.255 15.586 -6.682 1.00 70.88 206 GLY A N 1
ATOM 1550 C CA . GLY A 1 206 ? 7.260 16.048 -7.645 1.00 70.88 206 GLY A CA 1
ATOM 1551 C C . GLY A 1 206 ? 7.951 17.364 -7.300 1.00 70.88 206 GLY A C 1
ATOM 1552 O O . GLY A 1 206 ? 9.074 17.586 -7.735 1.00 70.88 206 GLY A O 1
ATOM 1553 N N . PHE A 1 207 ? 7.310 18.209 -6.503 1.00 60.03 207 PHE A N 1
ATOM 1554 C CA . PHE A 1 207 ? 7.849 19.481 -6.052 1.00 60.03 207 PHE A CA 1
ATOM 1555 C C . PHE A 1 207 ? 8.954 19.341 -4.990 1.00 60.03 207 PHE A C 1
ATOM 1557 O O . PHE A 1 207 ? 9.972 20.028 -5.072 1.00 60.03 207 PHE A O 1
ATOM 1564 N N . VAL A 1 208 ? 8.790 18.431 -4.025 1.00 63.62 208 VAL A N 1
ATOM 1565 C CA . VAL A 1 208 ? 9.707 18.267 -2.884 1.00 63.62 208 VAL A CA 1
ATOM 1566 C C . VAL A 1 208 ? 10.955 17.486 -3.304 1.00 63.62 208 VAL A C 1
ATOM 1568 O O . VAL A 1 208 ? 12.076 17.950 -3.081 1.00 63.62 208 VAL A O 1
ATOM 1571 N N . GLN A 1 209 ? 10.780 16.370 -4.025 1.00 71.44 209 GLN A N 1
ATOM 1572 C CA . GLN A 1 209 ? 11.902 15.542 -4.494 1.00 71.44 209 GLN A CA 1
ATOM 1573 C C . GLN A 1 209 ? 12.852 16.281 -5.452 1.00 71.44 209 GLN A C 1
ATOM 1575 O O . GLN A 1 209 ? 14.054 16.033 -5.435 1.00 71.44 209 GLN A O 1
ATOM 1580 N N . LYS A 1 210 ? 12.337 17.210 -6.274 1.00 73.62 210 LYS A N 1
ATOM 1581 C CA . LYS A 1 210 ? 13.151 17.960 -7.248 1.00 73.62 210 LYS A CA 1
ATOM 1582 C C . LYS A 1 210 ? 14.032 19.025 -6.594 1.00 73.62 210 LYS A C 1
ATOM 1584 O O . LYS A 1 210 ? 15.063 19.370 -7.154 1.00 73.62 210 LYS A O 1
ATOM 1589 N N . ARG A 1 211 ? 13.631 19.557 -5.434 1.00 75.88 211 ARG A N 1
ATOM 1590 C CA . ARG A 1 211 ? 14.370 20.616 -4.726 1.00 75.88 211 ARG A CA 1
ATOM 1591 C C . ARG A 1 211 ? 15.393 20.067 -3.734 1.00 75.88 211 ARG A C 1
ATOM 1593 O O . ARG A 1 211 ? 16.434 20.686 -3.543 1.00 75.88 211 ARG A O 1
ATOM 1600 N N . ARG A 1 212 ? 15.093 18.946 -3.069 1.00 82.88 212 ARG A N 1
ATOM 1601 C CA . ARG A 1 212 ? 15.939 18.361 -2.011 1.00 82.88 212 ARG A CA 1
ATOM 1602 C C . ARG A 1 212 ? 15.941 16.833 -2.090 1.00 82.88 212 ARG A C 1
ATOM 1604 O O . ARG A 1 212 ? 15.385 16.157 -1.228 1.00 82.88 212 ARG A O 1
ATOM 1611 N N . TYR A 1 213 ? 16.563 16.292 -3.134 1.00 82.94 213 TYR A N 1
ATOM 1612 C CA . TYR A 1 213 ? 16.562 14.852 -3.409 1.00 82.94 213 TYR A CA 1
ATOM 1613 C C . TYR A 1 213 ? 17.162 14.008 -2.270 1.00 82.94 213 TYR A C 1
ATOM 1615 O O . TYR A 1 213 ? 16.571 13.007 -1.874 1.00 82.94 213 TYR A O 1
ATOM 1623 N N . GLU A 1 214 ? 18.291 14.426 -1.693 1.00 85.19 214 GLU A N 1
ATOM 1624 C CA . GLU A 1 214 ? 18.954 13.686 -0.604 1.00 85.19 214 GLU A CA 1
ATOM 1625 C C . GLU A 1 214 ? 18.103 13.630 0.670 1.00 85.19 214 GLU A C 1
ATOM 1627 O O . GLU A 1 214 ? 17.975 12.576 1.297 1.00 85.19 214 GLU A O 1
ATOM 1632 N N . LEU A 1 215 ? 17.456 14.750 1.012 1.00 83.56 215 LEU A N 1
ATOM 1633 C CA . LEU A 1 215 ? 16.540 14.829 2.149 1.00 83.56 215 LEU A CA 1
ATOM 1634 C C . LEU A 1 215 ? 15.316 13.946 1.918 1.00 83.56 215 LEU A C 1
ATOM 1636 O O . LEU A 1 215 ? 14.920 13.217 2.820 1.00 83.56 215 LEU A O 1
ATOM 1640 N N . PHE A 1 216 ? 14.754 13.973 0.706 1.00 84.88 216 PHE A N 1
ATOM 1641 C CA . PHE A 1 216 ? 13.647 13.101 0.326 1.00 84.88 216 PHE A CA 1
ATOM 1642 C C . PHE A 1 216 ? 14.008 11.624 0.513 1.00 84.88 216 PHE A C 1
ATOM 1644 O O . PHE A 1 216 ? 13.286 10.918 1.205 1.00 84.88 216 PHE A O 1
ATOM 1651 N N . VAL A 1 217 ? 15.129 11.162 -0.050 1.00 85.19 217 VAL A N 1
ATOM 1652 C CA . VAL A 1 217 ? 15.528 9.747 0.039 1.00 85.19 217 VAL A CA 1
ATOM 1653 C C . VAL A 1 217 ? 15.762 9.327 1.490 1.00 85.19 217 VAL A C 1
ATOM 1655 O O . VAL A 1 217 ? 15.285 8.273 1.905 1.00 85.19 217 VAL A O 1
ATOM 1658 N N . THR A 1 218 ? 16.452 10.159 2.271 1.00 87.88 218 THR A N 1
ATOM 1659 C CA . THR A 1 218 ? 16.766 9.858 3.676 1.00 87.88 218 THR A CA 1
ATOM 1660 C C . THR A 1 218 ? 15.496 9.779 4.520 1.00 87.88 218 THR A C 1
ATOM 1662 O O . THR A 1 218 ? 15.269 8.791 5.216 1.00 87.88 218 THR A O 1
ATOM 1665 N N . LEU A 1 219 ? 14.625 10.785 4.407 1.00 89.00 219 LEU A N 1
ATOM 1666 C CA . LEU A 1 219 ? 13.352 10.839 5.121 1.00 89.00 219 LEU A CA 1
ATOM 1667 C C . LEU A 1 219 ? 12.425 9.691 4.707 1.00 89.00 219 LEU A C 1
ATOM 1669 O O . LEU A 1 219 ? 11.811 9.062 5.563 1.00 89.00 219 LEU A O 1
ATOM 1673 N N . HIS A 1 220 ? 12.357 9.380 3.412 1.00 89.44 220 HIS A N 1
ATOM 1674 C CA . HIS A 1 220 ? 11.538 8.289 2.897 1.00 89.44 220 HIS A CA 1
ATOM 1675 C C . HIS A 1 220 ? 11.969 6.941 3.488 1.00 89.44 220 HIS A C 1
ATOM 1677 O O . HIS A 1 220 ? 11.122 6.186 3.956 1.00 89.44 220 HIS A O 1
ATOM 1683 N N . LEU A 1 221 ? 13.275 6.654 3.538 1.00 88.88 221 LEU A N 1
ATOM 1684 C CA . LEU A 1 221 ? 13.789 5.412 4.124 1.00 88.88 221 LEU A CA 1
ATOM 1685 C C . LEU A 1 221 ? 13.516 5.321 5.629 1.00 88.88 221 LEU A C 1
ATOM 1687 O O . LEU A 1 221 ? 13.042 4.286 6.092 1.00 88.88 221 LEU A O 1
ATOM 1691 N N . ILE A 1 222 ? 13.754 6.401 6.381 1.00 91.44 222 ILE A N 1
ATOM 1692 C CA . ILE A 1 222 ? 13.482 6.438 7.828 1.00 91.44 222 ILE A CA 1
ATOM 1693 C C . ILE A 1 222 ? 11.998 6.177 8.104 1.00 91.44 222 ILE A C 1
ATOM 1695 O O . ILE A 1 222 ? 11.661 5.372 8.971 1.00 91.44 222 ILE A O 1
ATOM 1699 N N . LEU A 1 223 ? 11.102 6.816 7.348 1.00 90.94 223 LEU A N 1
ATOM 1700 C CA . LEU A 1 223 ? 9.663 6.634 7.523 1.00 90.94 223 LEU A CA 1
ATOM 1701 C C . LEU A 1 223 ? 9.199 5.233 7.116 1.00 90.94 223 LEU A C 1
ATOM 1703 O O . LEU A 1 223 ? 8.329 4.680 7.779 1.00 90.94 223 LEU A O 1
ATOM 1707 N N . VAL A 1 224 ? 9.781 4.628 6.077 1.00 89.25 224 VAL A N 1
ATOM 1708 C CA . VAL A 1 224 ? 9.477 3.233 5.714 1.00 89.25 224 VAL A CA 1
ATOM 1709 C C . VAL A 1 224 ? 9.881 2.286 6.844 1.00 89.25 224 VAL A C 1
ATOM 1711 O O . VAL A 1 224 ? 9.084 1.432 7.226 1.00 89.25 224 VAL A O 1
ATOM 1714 N N . VAL A 1 225 ? 11.070 2.462 7.430 1.00 89.81 225 VAL A N 1
ATOM 1715 C CA . VAL A 1 225 ? 11.513 1.661 8.585 1.00 89.81 225 VAL A CA 1
ATOM 1716 C C . VAL A 1 225 ? 10.573 1.851 9.775 1.00 89.81 225 VAL A C 1
ATOM 1718 O O . VAL A 1 225 ? 10.182 0.870 10.402 1.00 89.81 225 VAL A O 1
ATOM 1721 N N . LEU A 1 226 ? 10.148 3.087 10.050 1.00 89.75 226 LEU A N 1
ATOM 1722 C CA . LEU A 1 226 ? 9.179 3.378 11.107 1.00 89.75 226 LEU A CA 1
ATOM 1723 C C . LEU A 1 226 ? 7.843 2.656 10.877 1.00 89.75 226 LEU A C 1
ATOM 1725 O O . LEU A 1 226 ? 7.299 2.064 11.808 1.00 89.75 226 LEU A O 1
ATOM 1729 N N . VAL A 1 227 ? 7.316 2.676 9.649 1.00 89.00 227 VAL A N 1
ATOM 1730 C CA . VAL A 1 227 ? 6.065 1.984 9.292 1.00 89.00 227 VAL A CA 1
ATOM 1731 C C . VAL A 1 227 ? 6.201 0.471 9.473 1.00 89.00 227 VAL A C 1
ATOM 1733 O O . VAL A 1 227 ? 5.287 -0.158 9.996 1.00 89.00 227 VAL A O 1
ATOM 1736 N N . LEU A 1 228 ? 7.334 -0.120 9.088 1.00 86.50 228 LEU A N 1
ATOM 1737 C CA . LEU A 1 228 ? 7.566 -1.558 9.255 1.00 86.50 228 LEU A CA 1
ATOM 1738 C C . LEU A 1 228 ? 7.691 -1.950 10.736 1.00 86.50 228 LEU A C 1
ATOM 1740 O O . LEU A 1 228 ? 7.019 -2.879 11.175 1.00 86.50 228 LEU A O 1
ATOM 1744 N N . ALA A 1 229 ? 8.465 -1.194 11.520 1.00 85.50 229 ALA A N 1
ATOM 1745 C CA . ALA A 1 229 ? 8.644 -1.444 12.951 1.00 85.50 229 ALA A CA 1
ATOM 1746 C C . ALA A 1 229 ? 7.334 -1.281 13.742 1.00 85.50 229 ALA A C 1
ATOM 1748 O O . ALA A 1 229 ? 7.029 -2.050 14.653 1.00 85.50 229 ALA A O 1
ATOM 1749 N N . THR A 1 230 ? 6.521 -0.286 13.382 1.00 81.88 230 THR A N 1
ATOM 1750 C CA . THR A 1 230 ? 5.194 -0.110 13.987 1.00 81.88 230 THR A CA 1
ATOM 1751 C C . THR A 1 230 ? 4.206 -1.174 13.508 1.00 81.88 230 THR A C 1
ATOM 1753 O O . THR A 1 230 ? 3.393 -1.629 14.308 1.00 81.88 230 THR A O 1
ATOM 1756 N N . GLY A 1 231 ? 4.310 -1.643 12.262 1.00 70.75 231 GLY A N 1
ATOM 1757 C CA . GLY A 1 231 ? 3.520 -2.759 11.736 1.00 70.75 231 GLY A CA 1
ATOM 1758 C C . GLY A 1 231 ? 3.704 -4.057 12.528 1.00 70.75 231 GLY A C 1
ATOM 1759 O O . GLY A 1 231 ? 2.711 -4.680 12.903 1.00 70.75 231 GLY A O 1
ATOM 1760 N N . GLU A 1 232 ? 4.943 -4.420 12.872 1.00 62.97 232 GLU A N 1
ATOM 1761 C CA . GLU A 1 232 ? 5.228 -5.579 13.739 1.00 62.97 232 GLU A CA 1
ATOM 1762 C C . GLU A 1 232 ? 4.589 -5.446 15.124 1.00 62.97 232 GLU A C 1
ATOM 1764 O O . GLU A 1 232 ? 4.104 -6.419 15.685 1.00 62.97 232 GLU A O 1
ATOM 1769 N N . SER A 1 233 ? 4.523 -4.236 15.681 1.00 59.12 233 SER A N 1
ATOM 1770 C CA . SER A 1 233 ? 3.875 -4.028 16.982 1.00 59.12 233 SER A CA 1
ATOM 1771 C C . SER A 1 233 ? 2.341 -4.135 16.938 1.00 59.12 233 SER A C 1
ATOM 1773 O O . SER A 1 233 ? 1.701 -4.260 17.983 1.00 59.12 233 SER A O 1
ATOM 1775 N N . VAL A 1 234 ? 1.746 -4.091 15.739 1.00 58.56 234 VAL A N 1
ATOM 1776 C CA . VAL A 1 234 ? 0.297 -4.201 15.500 1.00 58.56 234 VAL A CA 1
ATOM 1777 C C . VAL A 1 234 ? -0.108 -5.638 15.144 1.00 58.56 234 VAL A C 1
ATOM 1779 O O . VAL A 1 234 ? -1.223 -6.050 15.472 1.00 58.56 234 VAL A O 1
ATOM 1782 N N . VAL A 1 235 ? 0.785 -6.416 14.521 1.00 52.56 235 VAL A N 1
ATOM 1783 C CA . VAL A 1 235 ? 0.581 -7.838 14.203 1.00 52.56 235 VAL A CA 1
ATOM 1784 C C . VAL A 1 235 ? 1.203 -8.689 15.315 1.00 52.56 235 VAL A C 1
ATOM 1786 O O . VAL A 1 235 ? 2.415 -8.676 15.484 1.00 52.56 235 VAL A O 1
ATOM 1789 N N . PRO A 1 236 ? 0.422 -9.434 16.113 1.00 40.41 236 PRO A N 1
ATOM 1790 C CA . PRO A 1 236 ? 0.987 -10.163 17.239 1.00 40.41 236 PRO A CA 1
ATOM 1791 C C . PRO A 1 236 ? 1.974 -11.247 16.767 1.00 40.41 236 PRO A C 1
ATOM 1793 O O . PRO A 1 236 ? 1.697 -11.987 15.825 1.00 40.41 236 PRO A O 1
ATOM 1796 N N . ALA A 1 237 ? 3.106 -11.359 17.472 1.00 37.81 237 ALA A N 1
ATOM 1797 C CA . ALA A 1 237 ? 4.283 -12.176 17.136 1.00 37.81 237 ALA A CA 1
ATOM 1798 C C . ALA A 1 237 ? 4.050 -13.695 16.965 1.00 37.81 237 ALA A C 1
ATOM 1800 O O . ALA A 1 237 ? 4.985 -14.417 16.651 1.00 37.81 237 ALA A O 1
ATOM 1801 N N . HIS A 1 238 ? 2.829 -14.195 17.163 1.00 42.78 238 HIS A N 1
ATOM 1802 C CA . HIS A 1 238 ? 2.470 -15.599 16.925 1.00 42.78 238 HIS A CA 1
ATOM 1803 C C . HIS A 1 238 ? 1.968 -15.867 15.492 1.00 42.78 238 HIS A C 1
ATOM 1805 O O . HIS A 1 238 ? 1.506 -16.969 15.209 1.00 42.78 238 HIS A O 1
ATOM 1811 N N . LEU A 1 239 ? 2.002 -14.859 14.610 1.00 38.94 239 LEU A N 1
ATOM 1812 C CA . LEU A 1 239 ? 1.560 -14.941 13.209 1.00 38.94 239 LEU A CA 1
ATOM 1813 C C . LEU A 1 239 ? 2.700 -14.745 12.188 1.00 38.94 239 LEU A C 1
ATOM 1815 O O . LEU A 1 239 ? 2.415 -14.610 10.996 1.00 38.94 239 LEU A O 1
ATOM 1819 N N . VAL A 1 240 ? 3.960 -14.725 12.643 1.00 35.12 240 VAL A N 1
ATOM 1820 C CA . VAL A 1 240 ? 5.175 -14.741 11.803 1.00 35.12 240 VAL A CA 1
ATOM 1821 C C . VAL A 1 240 ? 5.860 -16.093 11.931 1.00 35.12 240 VAL A C 1
ATOM 1823 O O . VAL A 1 240 ? 5.953 -16.582 13.078 1.00 35.12 240 VAL A O 1
#

pLDDT: mean 76.07, std 14.7, range [35.12, 94.25]

InterPro domains:
  IPR013130 Ferric reductase transmembrane component-like domain [PF01794] (115-229)
  IPR051410 Ferric/Cupric Reductase Transmembrane Component [PTHR32361] (27-229)

Secondary structure (DSSP, 8-state):
---HHHHHHHHHHHHHHHHHHHHHHHHHHHHHHHHHHHHHHHHHHHHHHTT-HHHHHHHHHHHHHHHHHHH--EETTEE--HHHHHHHHHHHHHHHHHHHTT--TT-HHHHHHHHHHHHHHHHHHHHHHH-TT-THHHHHT--HHHHHHHHHHHHHHHHHHHHHHHHHHHHHHHHTT-GGGGGSHHHHHHHHHHHHHHHHHHHTSHHHHHH-HHHHHHHHHHHHHHHHHHHHHHS-TT--

Radius of gyration: 22.0 Å; chains: 1; bounding box: 42×47×66 Å

Sequence (240 aa):
MASAEQYELFAEASIADQAAAKHFGIAIGALAGLFILAHWTQKLAPRVTNRSRSCDRLYTATIRPFRRAAAGAAVGGVLVLPGRMLLASAYFAINIVLTFTNVNWTSQTLFAKRLGWMALCNLCIAVFLGLKNTPLSPLAGKSYESINVLHRCCGYTTVMYMALHSTIFITGLQKAGALFVLSSRNQYAAATAGVALLVILVSSFGFVQKRRYELFVTLHLILVVLVLATGESVVPAHLV